Protein AF-A0A8J3A357-F1 (afdb_monomer)

Radius of gyration: 33.67 Å; Cα contacts (8 Å, |Δi|>4): 502; chains: 1; bounding box: 91×110×96 Å

Structure (mmCIF, N/CA/C/O backbone):
data_AF-A0A8J3A357-F1
#
_entry.id   AF-A0A8J3A357-F1
#
loop_
_atom_site.group_PDB
_atom_site.id
_atom_site.type_symbol
_atom_site.label_atom_id
_atom_site.label_alt_id
_atom_site.label_comp_id
_atom_site.label_asym_id
_atom_site.label_entity_id
_atom_site.label_seq_id
_atom_site.pdbx_PDB_ins_code
_atom_site.Cartn_x
_atom_site.Cartn_y
_atom_site.Cartn_z
_atom_site.occupancy
_atom_site.B_iso_or_equiv
_atom_site.auth_seq_id
_atom_site.auth_comp_id
_atom_site.auth_asym_id
_atom_site.auth_atom_id
_atom_site.pdbx_PDB_model_num
ATOM 1 N N . MET A 1 1 ? 9.954 69.901 1.461 1.00 42.69 1 MET A N 1
ATOM 2 C CA . MET A 1 1 ? 8.760 69.287 0.833 1.00 42.69 1 MET A CA 1
ATOM 3 C C . MET A 1 1 ? 8.398 68.081 1.697 1.00 42.69 1 MET A C 1
ATOM 5 O O . MET A 1 1 ? 9.124 67.108 1.654 1.00 42.69 1 MET A O 1
ATOM 9 N N . LYS A 1 2 ? 7.659 68.236 2.803 1.00 36.81 2 LYS A N 1
ATOM 10 C CA . LYS A 1 2 ? 6.192 68.353 2.960 1.00 36.81 2 LYS A CA 1
ATOM 11 C C . LYS A 1 2 ? 5.397 67.153 2.403 1.00 36.81 2 LYS A C 1
ATOM 13 O O . LYS A 1 2 ? 5.270 67.037 1.193 1.00 36.81 2 LYS A O 1
ATOM 18 N N . THR A 1 3 ? 4.774 66.430 3.354 1.00 42.03 3 THR A N 1
ATOM 19 C CA . THR A 1 3 ? 3.494 65.670 3.309 1.00 42.03 3 THR A CA 1
ATOM 20 C C . THR A 1 3 ? 3.417 64.399 2.443 1.00 42.03 3 THR A C 1
ATOM 22 O O . THR A 1 3 ? 3.805 64.428 1.292 1.00 42.03 3 THR A O 1
ATOM 25 N N . GLY A 1 4 ? 2.865 63.267 2.903 1.00 38.69 4 GLY A N 1
ATOM 26 C CA . GLY A 1 4 ? 2.182 62.993 4.169 1.00 38.69 4 GLY A CA 1
ATOM 27 C C . GLY A 1 4 ? 1.692 61.539 4.297 1.00 38.69 4 GLY A C 1
ATOM 28 O O . GLY A 1 4 ? 1.378 60.887 3.307 1.00 38.69 4 GLY A O 1
ATOM 29 N N . LEU A 1 5 ? 1.610 61.082 5.551 1.00 43.31 5 LEU A N 1
ATOM 30 C CA . LEU A 1 5 ? 0.807 59.947 6.013 1.00 43.31 5 LEU A CA 1
ATOM 31 C C . LEU A 1 5 ? -0.693 60.285 5.929 1.00 43.31 5 LEU A C 1
ATOM 33 O O . LEU A 1 5 ? -1.094 61.326 6.450 1.00 43.31 5 LEU A O 1
ATOM 37 N N . LYS A 1 6 ? -1.515 59.372 5.395 1.00 50.22 6 LYS A N 1
ATOM 38 C CA . LYS A 1 6 ? -2.960 59.221 5.683 1.00 50.22 6 LYS A CA 1
ATOM 39 C C . LYS A 1 6 ? -3.322 57.734 5.530 1.00 50.22 6 LYS A C 1
ATOM 41 O O . LYS A 1 6 ? -3.072 57.156 4.485 1.00 50.22 6 LYS A O 1
ATOM 46 N N . ASN A 1 7 ? -3.644 57.060 6.635 1.00 42.56 7 ASN A N 1
ATOM 47 C CA . ASN A 1 7 ? -5.008 56.732 7.083 1.00 42.56 7 ASN A CA 1
ATOM 48 C C . ASN A 1 7 ? -5.736 55.715 6.189 1.00 42.56 7 ASN A C 1
ATOM 50 O O . ASN A 1 7 ? -6.279 56.083 5.155 1.00 42.56 7 ASN A O 1
ATOM 54 N N . LEU A 1 8 ? -5.830 54.474 6.674 1.00 47.88 8 LEU A N 1
ATOM 55 C CA . LEU A 1 8 ? -6.873 53.510 6.318 1.00 47.88 8 LEU A CA 1
ATOM 56 C C . LEU A 1 8 ? -7.185 52.683 7.570 1.00 47.88 8 LEU A C 1
ATOM 58 O O . LEU A 1 8 ? -6.609 51.634 7.835 1.00 47.88 8 LEU A O 1
ATOM 62 N N . ALA A 1 9 ? -8.068 53.252 8.382 1.00 43.88 9 ALA A N 1
ATOM 63 C CA . ALA A 1 9 ? -8.834 52.559 9.399 1.00 43.88 9 ALA A CA 1
ATOM 64 C C . ALA A 1 9 ? -10.301 52.565 8.953 1.00 43.88 9 ALA A C 1
ATOM 66 O O . ALA A 1 9 ? -10.719 53.476 8.242 1.00 43.88 9 ALA A O 1
ATOM 67 N N . GLN A 1 10 ? -11.058 51.607 9.492 1.00 45.38 10 GLN A N 1
ATOM 68 C CA . GLN A 1 10 ? -12.521 51.500 9.476 1.00 45.38 10 GLN A CA 1
ATOM 69 C C . GLN A 1 10 ? -13.109 50.895 8.201 1.00 45.38 10 GLN A C 1
ATOM 71 O O . GLN A 1 10 ? -13.181 51.560 7.180 1.00 45.38 10 GLN A O 1
ATOM 76 N N . HIS A 1 11 ? -13.602 49.657 8.312 1.00 47.59 11 HIS A N 1
ATOM 77 C CA . HIS A 1 11 ? -14.966 49.259 7.933 1.00 47.59 11 HIS A CA 1
ATOM 78 C C . HIS A 1 11 ? -15.268 47.907 8.604 1.00 47.59 11 HIS A C 1
ATOM 80 O O . HIS A 1 11 ? -14.879 46.849 8.120 1.00 47.59 11 HIS A O 1
ATOM 86 N N . ALA A 1 12 ? -15.924 47.963 9.764 1.00 44.88 12 ALA A N 1
ATOM 87 C CA . ALA A 1 12 ? -16.545 46.814 10.415 1.00 44.88 12 ALA A CA 1
ATOM 88 C C . ALA A 1 12 ? -18.052 46.855 10.109 1.00 44.88 12 ALA A C 1
ATOM 90 O O . ALA A 1 12 ? -18.678 47.881 10.392 1.00 44.88 12 ALA A O 1
ATOM 91 N N . PRO A 1 13 ? -18.658 45.799 9.544 1.00 59.78 13 PRO A N 1
ATOM 92 C CA . PRO A 1 13 ? -20.106 45.723 9.432 1.00 59.78 13 PRO A CA 1
ATOM 93 C C . PRO A 1 13 ? -20.726 45.292 10.768 1.00 59.78 13 PRO A C 1
ATOM 95 O O . PRO A 1 13 ? -20.438 44.225 11.309 1.00 59.78 13 PRO A O 1
ATOM 98 N N . ALA A 1 14 ? -21.610 46.143 11.285 1.00 48.16 14 ALA A N 1
ATOM 99 C CA . ALA A 1 14 ? -22.511 45.840 12.384 1.00 48.16 14 ALA A CA 1
ATOM 100 C C . ALA A 1 14 ? -23.589 44.846 11.913 1.00 48.16 14 ALA A C 1
ATOM 102 O O . ALA A 1 14 ? -24.566 45.232 11.275 1.00 48.16 14 ALA A O 1
ATOM 103 N N . GLY A 1 15 ? -23.400 43.564 12.223 1.00 47.72 15 GLY A N 1
ATOM 104 C CA . GLY A 1 15 ? -24.411 42.519 12.078 1.00 47.72 15 GLY A CA 1
ATOM 105 C C . GLY A 1 15 ? -25.049 42.212 13.429 1.00 47.72 15 GLY A C 1
ATOM 106 O O . GLY A 1 15 ? -24.441 41.557 14.271 1.00 47.72 15 GLY A O 1
ATOM 107 N N . GLY A 1 16 ? -26.265 42.710 13.651 1.00 45.50 16 GLY A N 1
ATOM 108 C CA . GLY A 1 16 ? -27.091 42.334 14.794 1.00 45.50 16 GLY A CA 1
ATOM 109 C C . GLY A 1 16 ? -27.609 40.904 14.644 1.00 45.50 16 GLY A C 1
ATOM 110 O O . GLY A 1 16 ? -28.246 40.582 13.644 1.00 45.50 16 GLY A O 1
ATOM 111 N N . ILE A 1 17 ? -27.360 40.065 15.650 1.00 50.88 17 ILE A N 1
ATOM 112 C CA . ILE A 1 17 ? -27.933 38.719 15.766 1.00 50.88 17 ILE A CA 1
ATOM 113 C C . ILE A 1 17 ? -29.001 38.735 16.882 1.00 50.88 17 ILE A C 1
ATOM 115 O O . ILE A 1 17 ? -28.782 39.338 17.938 1.00 50.88 17 ILE A O 1
ATOM 119 N N . PRO A 1 18 ? -30.186 38.144 16.634 1.00 51.16 18 PRO A N 1
ATOM 120 C CA . PRO A 1 18 ? -31.415 38.340 17.405 1.00 51.16 18 PRO A CA 1
ATOM 121 C C . PRO A 1 18 ? -31.404 37.777 18.836 1.00 51.16 18 PRO A C 1
ATOM 123 O O . PRO A 1 18 ? -30.852 36.719 19.130 1.00 51.16 18 PRO A O 1
ATOM 126 N N . ARG A 1 19 ? -32.137 38.471 19.719 1.00 47.66 19 ARG A N 1
ATOM 127 C CA . ARG A 1 19 ? -32.436 38.133 21.127 1.00 47.66 19 ARG A CA 1
ATOM 128 C C . ARG A 1 19 ? -33.379 36.921 21.291 1.00 47.66 19 ARG A C 1
ATOM 130 O O . ARG A 1 19 ? -34.385 37.017 21.985 1.00 47.66 19 ARG A O 1
ATOM 137 N N . ALA A 1 20 ? -33.059 35.782 20.682 1.00 46.47 20 ALA A N 1
ATOM 138 C CA . ALA A 1 20 ? -33.856 34.552 20.799 1.00 46.47 20 ALA A CA 1
ATOM 139 C C . ALA A 1 20 ? -33.062 33.313 21.263 1.00 46.47 20 ALA A C 1
ATOM 141 O O . ALA A 1 20 ? -33.575 32.203 21.195 1.00 46.47 20 ALA A O 1
ATOM 142 N N . ALA A 1 21 ? -31.840 33.480 21.781 1.00 43.41 21 ALA A N 1
ATOM 143 C CA . ALA A 1 21 ? -31.008 32.370 22.269 1.00 43.41 21 ALA A CA 1
ATOM 144 C C . ALA A 1 21 ? -30.466 32.591 23.697 1.00 43.41 21 ALA A C 1
ATOM 146 O O . ALA A 1 21 ? -29.373 32.153 24.038 1.00 43.41 21 ALA A O 1
ATOM 147 N N . ILE A 1 22 ? -31.235 33.274 24.555 1.00 45.91 22 ILE A N 1
ATOM 148 C CA . ILE A 1 22 ? -30.957 33.412 25.997 1.00 45.91 22 ILE A CA 1
ATOM 149 C C . ILE A 1 22 ? -32.129 32.788 26.766 1.00 45.91 22 ILE A C 1
ATOM 151 O O . ILE A 1 22 ? -32.901 33.479 27.420 1.00 45.91 22 ILE A O 1
ATOM 155 N N . ALA A 1 23 ? -32.324 31.475 26.611 1.00 42.41 23 ALA A N 1
ATOM 156 C CA . ALA A 1 23 ? -33.302 30.713 27.401 1.00 42.41 23 ALA A CA 1
ATOM 157 C C . ALA A 1 23 ? -33.029 29.194 27.476 1.00 42.41 23 ALA A C 1
ATOM 159 O O . ALA A 1 23 ? -33.899 28.449 27.913 1.00 42.41 23 ALA A O 1
ATOM 160 N N . CYS A 1 24 ? -31.845 28.706 27.088 1.00 39.22 24 CYS A N 1
ATOM 161 C CA . CYS A 1 24 ? -31.544 27.266 27.118 1.00 39.22 24 CYS A CA 1
ATOM 162 C C . CYS A 1 24 ? -30.138 26.960 27.664 1.00 39.22 24 CYS A C 1
ATOM 164 O O . CYS A 1 24 ? -29.412 26.134 27.132 1.00 39.22 24 CYS A O 1
ATOM 166 N N . LEU A 1 25 ? -29.729 27.665 28.726 1.00 36.59 25 LEU A N 1
ATOM 167 C CA . LEU A 1 25 ? -28.452 27.418 29.415 1.00 36.59 25 LEU A CA 1
ATOM 168 C C . LEU A 1 25 ? -28.595 27.462 30.948 1.00 36.59 25 LEU A C 1
ATOM 170 O O . LEU A 1 25 ? -27.767 28.023 31.661 1.00 36.59 25 LEU A O 1
ATOM 174 N N . ARG A 1 26 ? -29.700 26.905 31.464 1.00 38.62 26 ARG A N 1
ATOM 175 C CA . ARG A 1 26 ? -29.967 26.744 32.910 1.00 38.62 26 ARG A CA 1
ATOM 176 C C . ARG A 1 26 ? -30.607 25.397 33.284 1.00 38.62 26 ARG A C 1
ATOM 178 O O . ARG A 1 26 ? -31.263 25.298 34.313 1.00 38.62 26 ARG A O 1
ATOM 185 N N . ALA A 1 27 ? -30.402 24.352 32.484 1.00 39.22 27 ALA A N 1
ATOM 186 C CA . ALA A 1 27 ? -30.972 23.028 32.749 1.00 39.22 27 ALA A CA 1
ATOM 187 C C . ALA A 1 27 ? -29.979 21.888 32.471 1.00 39.22 27 ALA A C 1
ATOM 189 O O . ALA A 1 27 ? -30.293 20.980 31.719 1.00 39.22 27 ALA A O 1
ATOM 190 N N . LEU A 1 28 ? -28.774 21.947 33.051 1.00 37.28 28 LEU A N 1
ATOM 191 C CA . LEU A 1 28 ? -27.837 20.810 33.115 1.00 37.28 28 LEU A CA 1
ATOM 192 C C . LEU A 1 28 ? -26.838 21.024 34.266 1.00 37.28 28 LEU A C 1
ATOM 194 O O . LEU A 1 28 ? -25.632 21.130 34.089 1.00 37.28 28 LEU A O 1
ATOM 198 N N . ALA A 1 29 ? -27.377 21.163 35.475 1.00 40.97 29 ALA A N 1
ATOM 199 C CA . ALA A 1 29 ? -26.614 21.164 36.720 1.00 40.97 29 ALA A CA 1
ATOM 200 C C . ALA A 1 29 ? -27.477 20.561 37.837 1.00 40.97 29 ALA A C 1
ATOM 202 O O . ALA A 1 29 ? -27.910 21.271 38.735 1.00 40.97 29 ALA A O 1
ATOM 203 N N . ALA A 1 30 ? -27.801 19.271 37.721 1.00 41.00 30 ALA A N 1
ATOM 204 C CA . ALA A 1 30 ? -28.282 18.424 38.817 1.00 41.00 30 ALA A CA 1
ATOM 205 C C . ALA A 1 30 ? -28.508 17.000 38.290 1.00 41.00 30 ALA A C 1
ATOM 207 O O . ALA A 1 30 ? -29.586 16.710 37.785 1.00 41.00 30 ALA A O 1
ATOM 208 N N . SER A 1 31 ? -27.498 16.130 38.372 1.00 39.81 31 SER A N 1
ATOM 209 C CA . SER A 1 31 ? -27.662 14.670 38.526 1.00 39.81 31 SER A CA 1
ATOM 210 C C . SER A 1 31 ? -26.290 14.027 38.726 1.00 39.81 31 SER A C 1
ATOM 212 O O . SER A 1 31 ? -25.767 13.316 37.878 1.00 39.81 31 SER A O 1
ATOM 214 N N . ALA A 1 32 ? -25.696 14.321 39.878 1.00 41.72 32 ALA A N 1
ATOM 215 C CA . ALA A 1 32 ? -24.759 13.427 40.533 1.00 41.72 32 ALA A CA 1
ATOM 216 C C . ALA A 1 32 ? -25.441 13.007 41.836 1.00 41.72 32 ALA A C 1
ATOM 218 O O . ALA A 1 32 ? -25.666 13.865 42.683 1.00 41.72 32 ALA A O 1
ATOM 219 N N . LEU A 1 33 ? -25.853 11.743 41.940 1.00 42.41 33 LEU A N 1
ATOM 220 C CA . LEU A 1 33 ? -25.775 10.884 43.128 1.00 42.41 33 LEU A CA 1
ATOM 221 C C . LEU A 1 33 ? -26.628 9.622 42.916 1.00 42.41 33 LEU A C 1
ATOM 223 O O . LEU A 1 33 ? -27.745 9.694 42.420 1.00 42.41 33 LEU A O 1
ATOM 227 N N . ALA A 1 34 ? -26.096 8.513 43.433 1.00 43.72 34 ALA A N 1
ATOM 228 C CA . ALA A 1 34 ? -26.739 7.222 43.669 1.00 43.72 34 ALA A CA 1
ATOM 229 C C . ALA A 1 34 ? -26.913 6.298 42.451 1.00 43.72 34 ALA A C 1
ATOM 231 O O . ALA A 1 34 ? -27.909 6.356 41.748 1.00 43.72 34 ALA A O 1
ATOM 232 N N . LEU A 1 35 ? -25.982 5.349 42.297 1.00 43.59 35 LEU A N 1
ATOM 233 C CA . LEU A 1 35 ? -26.316 3.923 42.407 1.00 43.59 35 LEU A CA 1
ATOM 234 C C . LEU A 1 35 ? -25.031 3.108 42.650 1.00 43.59 35 LEU A C 1
ATOM 236 O O . LEU A 1 35 ? -24.381 2.603 41.742 1.00 43.59 35 LEU A O 1
ATOM 240 N N . SER A 1 36 ? -24.660 2.994 43.924 1.00 47.97 36 SER A N 1
ATOM 241 C CA . SER A 1 36 ? -23.833 1.902 44.431 1.00 47.97 36 SER A CA 1
ATOM 242 C C . SER A 1 36 ? -24.764 0.737 44.776 1.00 47.97 36 SER A C 1
ATOM 244 O O . SER A 1 36 ? -25.394 0.745 45.834 1.00 47.97 36 SER A O 1
ATOM 246 N N . ALA A 1 37 ? -24.882 -0.244 43.884 1.00 47.72 37 ALA A N 1
ATOM 247 C CA . ALA A 1 37 ? -25.542 -1.516 44.167 1.00 47.72 37 ALA A CA 1
ATOM 248 C C . ALA A 1 37 ? -24.609 -2.655 43.747 1.00 47.72 37 ALA A C 1
ATOM 250 O O . ALA A 1 37 ? -24.118 -2.698 42.621 1.00 47.72 37 ALA A O 1
ATOM 251 N N . GLY A 1 38 ? -24.298 -3.503 44.725 1.00 43.25 38 GLY A N 1
ATOM 252 C CA . GLY A 1 38 ? -23.224 -4.479 44.685 1.00 43.25 38 GLY A CA 1
ATOM 253 C C . GLY A 1 38 ? -23.387 -5.541 43.607 1.00 43.25 38 GLY A C 1
ATOM 254 O O . GLY A 1 38 ? -24.437 -6.164 43.474 1.00 43.25 38 GLY A O 1
ATOM 255 N N . PHE A 1 39 ? -22.289 -5.794 42.904 1.00 42.41 39 PHE A N 1
ATOM 256 C CA . PHE A 1 39 ? -22.103 -7.024 42.155 1.00 42.41 39 PHE A CA 1
ATOM 257 C C . PHE A 1 39 ? -21.575 -8.092 43.117 1.00 42.41 39 PHE A C 1
ATOM 259 O O . PHE A 1 39 ? -20.434 -8.041 43.576 1.00 42.41 39 PHE A O 1
ATOM 266 N N . VAL A 1 40 ? -22.449 -9.036 43.458 1.00 52.84 40 VAL A N 1
ATOM 267 C CA . VAL A 1 40 ? -22.100 -10.286 44.133 1.00 52.84 40 VAL A CA 1
ATOM 268 C C . VAL A 1 40 ? -21.482 -11.208 43.081 1.00 52.84 40 VAL A C 1
ATOM 270 O O . VAL A 1 40 ? -22.149 -11.606 42.130 1.00 52.84 40 VAL A O 1
ATOM 273 N N . LEU A 1 41 ? -20.197 -11.523 43.244 1.00 52.12 41 LEU A N 1
ATOM 274 C CA . LEU A 1 41 ? -19.496 -12.554 42.477 1.00 52.12 41 LEU A CA 1
ATOM 275 C C . LEU A 1 41 ? -20.083 -13.937 42.812 1.00 52.12 41 LEU A C 1
ATOM 277 O O . LEU A 1 41 ? -20.095 -14.301 43.992 1.00 52.12 41 LEU A O 1
ATOM 281 N N . PRO A 1 42 ? -20.514 -14.751 41.832 1.00 57.66 42 PRO A N 1
ATOM 282 C CA . PRO A 1 42 ? -20.721 -16.166 42.080 1.00 57.66 42 PRO A CA 1
ATOM 283 C C . PRO A 1 42 ? -19.358 -16.864 42.156 1.00 57.66 42 PRO A C 1
ATOM 285 O O . PRO A 1 42 ? -18.619 -16.957 41.177 1.00 57.66 42 PRO A O 1
ATOM 288 N N . ALA A 1 43 ? -19.035 -17.364 43.348 1.00 49.56 43 ALA A N 1
ATOM 289 C CA . ALA A 1 43 ? -17.995 -18.358 43.550 1.00 49.56 43 ALA A CA 1
ATOM 290 C C . ALA A 1 43 ? -18.395 -19.645 42.814 1.00 49.56 43 ALA A C 1
ATOM 292 O O . ALA A 1 43 ? -19.367 -20.298 43.194 1.00 49.56 43 ALA A O 1
ATOM 293 N N . ILE A 1 44 ? -17.652 -20.012 41.769 1.00 49.62 44 ILE A N 1
ATOM 294 C CA . ILE A 1 44 ? -17.785 -21.317 41.121 1.00 49.62 44 ILE A CA 1
ATOM 295 C C . ILE A 1 44 ? -16.502 -22.110 41.366 1.00 49.62 44 ILE A C 1
ATOM 297 O O . ILE A 1 44 ? -15.429 -21.795 40.863 1.00 49.62 44 ILE A O 1
ATOM 301 N N . ALA A 1 45 ? -16.695 -23.096 42.242 1.00 48.09 45 ALA A N 1
ATOM 302 C CA . ALA A 1 45 ? -16.000 -24.356 42.453 1.00 48.09 45 ALA A CA 1
ATOM 303 C C . ALA A 1 45 ? -14.675 -24.591 41.708 1.00 48.09 45 ALA A C 1
ATOM 305 O O . ALA A 1 45 ? -14.635 -24.793 40.496 1.00 48.09 45 ALA A O 1
ATOM 306 N N . GLN A 1 46 ? -13.609 -24.738 42.498 1.00 42.34 46 GLN A N 1
ATOM 307 C CA . GLN A 1 46 ? -12.449 -25.527 42.106 1.00 42.34 46 GLN A CA 1
ATOM 308 C C . GLN A 1 46 ? -12.871 -26.993 41.959 1.00 42.34 46 GLN A C 1
ATOM 310 O O . GLN A 1 46 ? -13.264 -27.635 42.932 1.00 42.34 46 GLN A O 1
ATOM 315 N N . VAL A 1 47 ? -12.793 -27.514 40.737 1.00 48.25 47 VAL A N 1
ATOM 316 C CA . VAL A 1 47 ? -12.855 -28.950 40.462 1.00 48.25 47 VAL A CA 1
ATOM 317 C C . VAL A 1 47 ? -11.419 -29.459 40.442 1.00 48.25 47 VAL A C 1
ATOM 319 O O . VAL A 1 47 ? -10.677 -29.244 39.487 1.00 48.25 47 VAL A O 1
ATOM 322 N N . THR A 1 48 ? -11.018 -30.103 41.534 1.00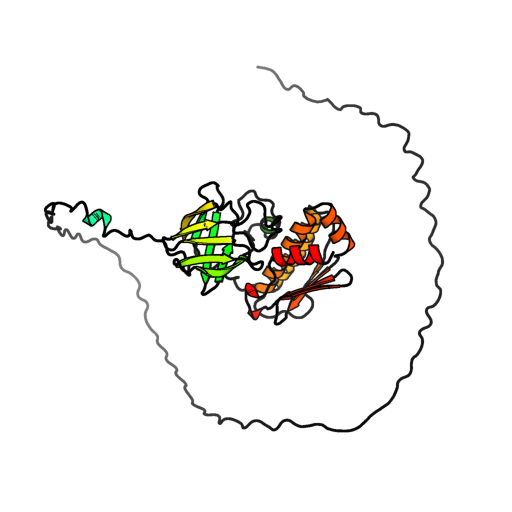 52.66 48 THR A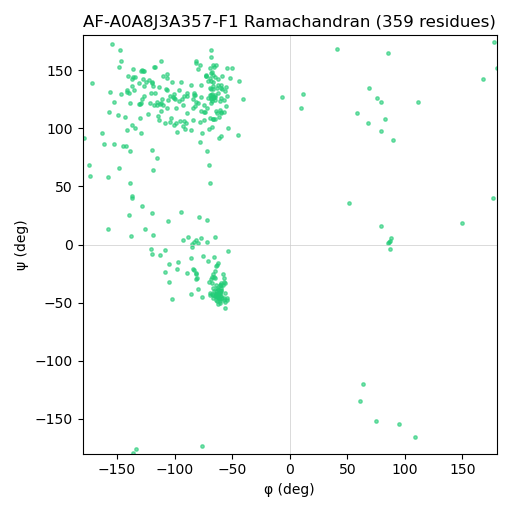 N 1
ATOM 323 C CA . THR A 1 48 ? -9.829 -30.954 41.595 1.00 52.66 48 THR A CA 1
ATOM 324 C C . THR A 1 48 ? -10.124 -32.253 40.856 1.00 52.66 48 THR A C 1
ATOM 326 O O . THR A 1 48 ? -10.968 -33.035 41.293 1.00 52.66 48 THR A O 1
ATOM 329 N N . GLY A 1 49 ? -9.430 -32.473 39.744 1.00 44.25 49 GLY A N 1
ATOM 330 C CA . GLY A 1 49 ? -9.494 -33.704 38.968 1.00 44.25 49 GLY A CA 1
ATOM 331 C C . GLY A 1 49 ? -8.187 -33.932 38.222 1.00 44.25 49 GLY A C 1
ATOM 332 O O . GLY A 1 49 ? -8.058 -33.530 37.072 1.00 44.25 49 GLY A O 1
ATOM 333 N N . GLU A 1 50 ? -7.222 -34.566 38.890 1.00 48.81 50 GLU A N 1
ATOM 334 C CA . GLU A 1 50 ? -6.153 -35.312 38.217 1.00 48.81 50 GLU A CA 1
ATOM 335 C C . GLU A 1 50 ? -6.768 -36.470 37.421 1.00 48.81 50 GLU A C 1
ATOM 337 O O . GLU A 1 50 ? -7.630 -37.194 37.931 1.00 48.81 50 GLU A O 1
ATOM 342 N N . PRO A 1 51 ? -6.285 -36.681 36.191 1.00 60.09 51 PRO A N 1
ATOM 343 C CA . PRO A 1 51 ? -5.740 -38.001 35.903 1.00 60.09 51 PRO A CA 1
ATOM 344 C C . PRO A 1 51 ? -4.347 -37.946 35.251 1.00 60.09 51 PRO A C 1
ATOM 346 O O . PRO A 1 51 ? -4.131 -37.352 34.202 1.00 60.09 51 PRO A O 1
ATOM 349 N N . ALA A 1 52 ? -3.409 -38.582 35.948 1.00 40.97 52 ALA A N 1
ATOM 350 C CA . ALA A 1 52 ? -2.411 -39.543 35.482 1.00 40.97 52 ALA A CA 1
ATOM 351 C C . ALA A 1 52 ? -2.166 -39.742 33.958 1.00 40.97 52 ALA A C 1
ATOM 353 O O . ALA A 1 52 ? -3.073 -40.164 33.249 1.00 40.97 52 ALA A O 1
ATOM 354 N N . ILE A 1 53 ? -0.866 -39.675 33.591 1.00 43.09 53 ILE A N 1
ATOM 355 C CA . ILE A 1 53 ? -0.148 -40.473 32.553 1.00 43.09 53 ILE A CA 1
ATOM 356 C C . ILE A 1 53 ? -0.460 -40.037 31.096 1.00 43.09 53 ILE A C 1
ATOM 358 O O . ILE A 1 53 ? -1.611 -39.895 30.725 1.00 43.09 53 ILE A O 1
ATOM 362 N N . GLU A 1 54 ? 0.478 -39.717 30.196 1.00 42.16 54 GLU A N 1
ATOM 363 C CA . GLU A 1 54 ? 1.755 -40.351 29.846 1.00 42.16 54 GLU A CA 1
ATOM 364 C C . GLU A 1 54 ? 2.695 -39.307 29.204 1.00 42.16 54 GLU A C 1
ATOM 366 O O . GLU A 1 54 ? 2.292 -38.569 28.305 1.00 42.16 54 GLU A O 1
ATOM 371 N N . VAL A 1 55 ? 3.944 -39.221 29.670 1.00 47.41 55 VAL A N 1
ATOM 372 C CA . VAL A 1 55 ? 4.988 -38.382 29.059 1.00 47.41 55 VAL A CA 1
ATOM 373 C C . VAL A 1 55 ? 5.728 -39.242 28.043 1.00 47.41 55 VAL A C 1
ATOM 375 O O . VAL A 1 55 ? 6.599 -40.023 28.422 1.00 47.41 55 VAL A O 1
ATOM 378 N N . ASP A 1 56 ? 5.383 -39.098 26.767 1.00 52.25 56 ASP A N 1
ATOM 379 C CA . ASP A 1 56 ? 6.165 -39.670 25.674 1.00 52.25 56 ASP A CA 1
ATOM 380 C C . ASP A 1 56 ? 7.391 -38.772 25.433 1.00 52.25 56 ASP A C 1
ATOM 382 O O . ASP A 1 56 ? 7.286 -37.629 24.978 1.00 52.25 56 ASP A O 1
ATOM 386 N N . GLN A 1 57 ? 8.558 -39.252 25.864 1.00 64.75 57 GLN A N 1
ATOM 387 C CA . GLN A 1 57 ? 9.848 -38.593 25.670 1.00 64.75 57 GLN A CA 1
ATOM 388 C C . GLN A 1 57 ? 10.286 -38.750 24.206 1.00 64.75 57 GLN A C 1
ATOM 390 O O . GLN A 1 57 ? 10.530 -39.877 23.773 1.00 64.75 57 GLN A O 1
ATOM 395 N N . PRO A 1 58 ? 10.500 -37.664 23.441 1.00 63.09 58 PRO A N 1
ATOM 396 C CA . PRO A 1 58 ? 11.174 -37.783 22.160 1.00 63.09 58 PRO A CA 1
ATOM 397 C C . PRO A 1 58 ? 12.645 -38.164 22.375 1.00 63.09 58 PRO A C 1
ATOM 399 O O . PRO A 1 58 ? 13.374 -37.545 23.154 1.00 63.09 58 PRO A O 1
ATOM 402 N N . ALA A 1 59 ? 13.059 -39.215 21.668 1.00 61.62 59 ALA A N 1
ATOM 403 C CA . ALA A 1 59 ? 14.397 -39.785 21.682 1.00 61.62 59 ALA A CA 1
ATOM 404 C C . ALA A 1 59 ? 15.505 -38.733 21.435 1.00 61.62 59 ALA A C 1
ATOM 406 O O . ALA A 1 59 ? 15.334 -37.836 20.604 1.00 61.62 59 ALA A O 1
ATOM 407 N N . PRO A 1 60 ? 16.670 -38.852 22.099 1.00 61.06 60 PRO A N 1
ATOM 408 C CA . PRO A 1 60 ? 17.801 -37.965 21.863 1.00 61.06 60 PRO A CA 1
ATOM 409 C C . PRO A 1 60 ? 18.372 -38.171 20.453 1.00 61.06 60 PRO A C 1
ATOM 411 O O . PRO A 1 60 ? 18.717 -39.284 20.054 1.00 61.06 60 PRO A O 1
ATOM 414 N N . LEU A 1 61 ? 18.492 -37.070 19.709 1.00 65.88 61 LEU A N 1
ATOM 415 C CA . LEU A 1 61 ? 19.176 -37.025 18.419 1.00 65.88 61 LEU A CA 1
ATOM 416 C C . LEU A 1 61 ? 20.668 -37.388 18.577 1.00 65.88 61 LEU A C 1
ATOM 418 O O . LEU A 1 61 ? 21.299 -36.978 19.557 1.00 65.88 61 LEU A O 1
ATOM 422 N N . PRO A 1 62 ? 21.259 -38.119 17.614 1.00 64.94 62 PRO A N 1
ATOM 423 C CA . PRO A 1 62 ? 22.675 -38.462 17.631 1.00 64.94 62 PRO A CA 1
ATOM 424 C C . PRO A 1 62 ? 23.546 -37.211 17.457 1.00 64.94 62 PRO A C 1
ATOM 426 O O . PRO A 1 62 ? 23.395 -36.444 16.506 1.00 64.94 62 PRO A O 1
ATOM 429 N N . GLN A 1 63 ? 24.476 -37.029 18.394 1.00 55.22 63 GLN A N 1
ATOM 430 C CA . GLN A 1 63 ? 25.498 -35.988 18.363 1.00 55.22 63 GLN A CA 1
ATOM 431 C C . GLN A 1 63 ? 26.450 -36.223 17.183 1.00 55.22 63 GLN A C 1
ATOM 433 O O . GLN A 1 63 ? 27.049 -37.292 17.055 1.00 55.22 63 GLN A O 1
ATOM 438 N N . ALA A 1 64 ? 26.593 -35.213 16.326 1.00 56.16 64 ALA A N 1
ATOM 439 C CA . ALA A 1 64 ? 27.619 -35.179 15.295 1.00 56.16 64 ALA A CA 1
ATOM 440 C C . ALA A 1 64 ? 29.006 -34.925 15.925 1.00 56.16 64 ALA A C 1
ATOM 442 O O . ALA A 1 64 ? 29.105 -34.179 16.904 1.00 56.16 64 ALA A O 1
ATOM 443 N N . PRO A 1 65 ? 30.081 -35.526 15.386 1.00 60.78 65 PRO A N 1
ATOM 444 C CA . PRO A 1 65 ? 31.423 -35.388 15.933 1.00 60.78 65 PRO A CA 1
ATOM 445 C C . PRO A 1 65 ? 31.974 -33.971 15.746 1.00 60.78 65 PRO A C 1
ATOM 447 O O . PRO A 1 65 ? 32.008 -33.427 14.643 1.00 60.78 65 PRO A O 1
ATOM 450 N N . VAL A 1 66 ? 32.454 -33.415 16.856 1.00 47.75 66 VAL A N 1
ATOM 451 C CA . VAL A 1 66 ? 33.273 -32.206 16.928 1.00 47.75 66 VAL A CA 1
ATOM 452 C C . VAL A 1 66 ? 34.619 -32.501 16.267 1.00 47.75 66 VAL A C 1
ATOM 454 O O . VAL A 1 66 ? 35.440 -33.234 16.814 1.00 47.75 66 VAL A O 1
ATOM 457 N N . VAL A 1 67 ? 34.840 -31.933 15.083 1.00 55.88 67 VAL A N 1
ATOM 458 C CA . VAL A 1 67 ? 36.167 -31.828 14.471 1.00 55.88 67 VAL A CA 1
ATOM 459 C C . VAL A 1 67 ? 36.706 -30.453 14.830 1.00 55.88 67 VAL A C 1
ATOM 461 O O . VAL A 1 67 ? 36.226 -29.435 14.338 1.00 55.88 67 VAL A O 1
ATOM 464 N N . GLY A 1 68 ? 37.673 -30.440 15.744 1.00 44.94 68 GLY A N 1
ATOM 465 C CA . GLY A 1 68 ? 38.515 -29.280 15.978 1.00 44.94 68 GLY A CA 1
ATOM 466 C C . GLY A 1 68 ? 39.497 -29.108 14.827 1.00 44.94 68 GLY A C 1
ATOM 467 O O . GLY A 1 68 ? 39.997 -30.094 14.285 1.00 44.94 68 GLY A O 1
ATOM 468 N N . GLN A 1 69 ? 39.807 -27.861 14.492 1.00 42.12 69 GLN A N 1
ATOM 469 C CA . GLN A 1 69 ? 41.128 -27.561 13.975 1.00 42.12 69 GLN A CA 1
ATOM 470 C C . GLN A 1 69 ? 41.516 -26.119 14.278 1.00 42.12 69 GLN A C 1
ATOM 472 O O . GLN A 1 69 ? 40.819 -25.167 13.929 1.00 42.12 69 GLN A O 1
ATOM 477 N N . ASP A 1 70 ? 42.640 -26.041 14.977 1.00 42.94 70 ASP A N 1
ATOM 478 C CA . ASP A 1 70 ? 43.437 -24.872 15.284 1.00 42.94 70 ASP A CA 1
ATOM 479 C C . ASP A 1 70 ? 43.836 -24.097 14.024 1.00 42.94 70 ASP A C 1
ATOM 481 O O . ASP A 1 70 ? 44.025 -24.668 12.948 1.00 42.94 70 ASP A O 1
ATOM 485 N N . GLY A 1 71 ? 44.028 -22.790 14.180 1.00 44.25 71 GLY A N 1
ATOM 486 C CA . GLY A 1 71 ? 44.492 -21.925 13.102 1.00 44.25 71 GLY A CA 1
ATOM 487 C C . GLY A 1 71 ? 44.791 -20.510 13.571 1.00 44.25 71 GLY A C 1
ATOM 488 O O . GLY A 1 71 ? 44.181 -19.557 13.102 1.00 44.25 71 GLY A O 1
ATOM 489 N N . THR A 1 72 ? 45.717 -20.385 14.519 1.00 43.06 72 THR A N 1
ATOM 490 C CA . THR A 1 72 ? 46.472 -19.156 14.786 1.00 43.06 72 THR A CA 1
ATOM 491 C C . THR A 1 72 ? 47.212 -18.720 13.522 1.00 43.06 72 THR A C 1
ATOM 493 O O . THR A 1 72 ? 48.000 -19.491 12.975 1.00 43.06 72 THR A O 1
ATOM 496 N N . GLY A 1 73 ? 46.979 -17.486 13.086 1.00 40.84 73 GLY A N 1
ATOM 497 C CA . GLY A 1 73 ? 47.727 -16.823 12.025 1.00 40.84 73 GLY A CA 1
ATOM 498 C C . GLY A 1 73 ? 47.900 -15.358 12.389 1.00 40.84 73 GLY A C 1
ATOM 499 O O . GLY A 1 73 ? 47.081 -14.521 12.022 1.00 40.84 73 GLY A O 1
ATOM 500 N N . GLU A 1 74 ? 48.931 -15.089 13.183 1.00 44.59 74 GLU A N 1
ATOM 501 C CA . GLU A 1 74 ? 49.570 -13.783 13.276 1.00 44.59 74 GLU A CA 1
ATOM 502 C C . GLU A 1 74 ? 50.219 -13.490 11.918 1.00 44.59 74 GLU A C 1
ATOM 504 O O . GLU A 1 74 ? 50.980 -14.314 11.414 1.00 44.59 74 GLU A O 1
ATOM 509 N N . GLU A 1 75 ? 49.954 -12.326 11.332 1.00 47.81 75 GLU A N 1
ATOM 510 C CA . GLU A 1 75 ? 50.891 -11.740 10.378 1.00 47.81 75 GLU A CA 1
ATOM 511 C C . GLU A 1 75 ? 50.921 -10.224 10.585 1.00 47.81 75 GLU A C 1
ATOM 513 O O . GLU A 1 75 ? 50.034 -9.470 10.182 1.00 47.81 75 GLU A O 1
ATOM 518 N N . GLU A 1 76 ? 51.951 -9.809 11.319 1.00 44.56 76 GLU A N 1
ATOM 519 C CA . GLU A 1 76 ? 52.448 -8.446 11.378 1.00 44.56 76 GLU A CA 1
ATOM 520 C C . GLU A 1 76 ? 53.006 -8.064 10.000 1.00 44.56 76 GLU A C 1
ATOM 522 O O . GLU A 1 76 ? 53.872 -8.743 9.451 1.00 44.56 76 GLU A O 1
ATOM 527 N N . GLY A 1 77 ? 52.532 -6.948 9.451 1.00 38.12 77 GLY A N 1
ATOM 528 C CA . GLY A 1 77 ? 52.997 -6.388 8.186 1.00 38.12 77 GLY A CA 1
ATOM 529 C C . GLY A 1 77 ? 53.109 -4.878 8.301 1.00 38.12 77 GLY A C 1
ATOM 530 O O . GLY A 1 77 ? 52.199 -4.139 7.944 1.00 38.12 77 GLY A O 1
ATOM 531 N N . ASN A 1 78 ? 54.220 -4.460 8.891 1.00 38.75 78 ASN A N 1
ATOM 532 C CA . ASN A 1 78 ? 54.688 -3.093 9.055 1.00 38.75 78 ASN A CA 1
ATOM 533 C C . ASN A 1 78 ? 55.085 -2.465 7.692 1.00 38.75 78 ASN A C 1
ATOM 535 O O . ASN A 1 78 ? 55.341 -3.189 6.731 1.00 38.75 78 ASN A O 1
ATOM 539 N N . VAL A 1 79 ? 55.281 -1.140 7.705 1.00 40.50 79 VAL A N 1
ATOM 540 C CA . VAL A 1 79 ? 56.245 -0.360 6.895 1.00 40.50 79 VAL A CA 1
ATOM 541 C C . VAL A 1 79 ? 55.710 0.594 5.788 1.00 40.50 79 VAL A C 1
ATOM 543 O O . VAL A 1 79 ? 55.067 0.203 4.821 1.00 40.50 79 VAL A O 1
ATOM 546 N N . GLU A 1 80 ? 56.133 1.857 5.978 1.00 39.50 80 GLU A N 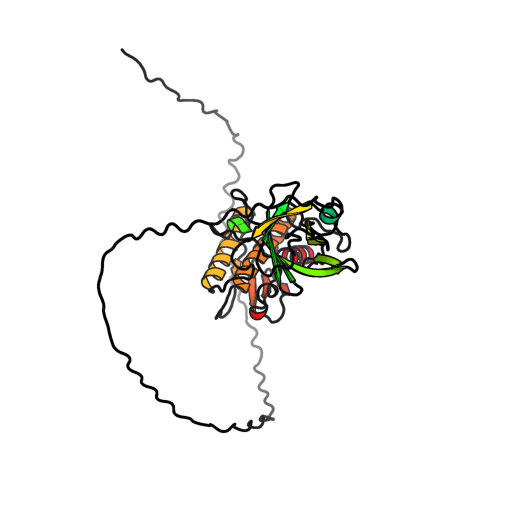1
ATOM 547 C CA . GLU A 1 80 ? 56.484 2.945 5.035 1.00 39.50 80 GLU A CA 1
ATOM 548 C C . GLU A 1 80 ? 55.441 3.953 4.519 1.00 39.50 80 GLU A C 1
ATOM 550 O O . GLU A 1 80 ? 54.862 3.853 3.441 1.00 39.50 80 GLU A O 1
ATOM 555 N N . ASP A 1 81 ? 55.340 5.040 5.296 1.00 45.00 81 ASP A N 1
ATOM 556 C CA . ASP A 1 81 ? 55.712 6.407 4.891 1.00 45.00 81 ASP A CA 1
ATOM 557 C C . ASP A 1 81 ? 56.410 6.531 3.519 1.00 45.00 81 ASP A C 1
ATOM 559 O O . ASP A 1 81 ? 57.480 5.971 3.298 1.00 45.00 81 ASP A O 1
ATOM 563 N N . THR A 1 82 ? 55.890 7.391 2.643 1.00 40.84 82 THR A N 1
ATOM 564 C CA . THR A 1 82 ? 56.737 8.257 1.805 1.00 40.84 82 THR A CA 1
ATOM 565 C C . THR A 1 82 ? 55.959 9.485 1.346 1.00 40.84 82 THR A C 1
ATOM 567 O O . THR A 1 82 ? 54.998 9.440 0.580 1.00 40.84 82 THR A O 1
ATOM 570 N N . SER A 1 83 ? 56.427 10.618 1.846 1.00 41.97 83 SER A N 1
ATOM 571 C CA . SER A 1 83 ? 56.136 11.968 1.398 1.00 41.97 83 SER A CA 1
ATOM 572 C C . SER A 1 83 ? 56.724 12.270 0.015 1.00 41.97 83 SER A C 1
ATOM 574 O O . SER A 1 83 ? 57.896 11.993 -0.214 1.00 41.97 83 SER A O 1
ATOM 576 N N . GLY A 1 84 ? 55.951 12.997 -0.799 1.00 37.94 84 GLY A N 1
ATOM 577 C CA . GLY A 1 84 ? 56.419 14.105 -1.642 1.00 37.94 84 GLY A CA 1
ATOM 578 C C . GLY A 1 84 ? 57.120 13.777 -2.964 1.00 37.94 84 GLY A C 1
ATOM 579 O O . GLY A 1 84 ? 58.203 13.214 -2.960 1.00 37.94 84 GLY A O 1
ATOM 580 N N . GLN A 1 85 ? 56.581 14.293 -4.077 1.00 41.28 85 GLN A N 1
ATOM 581 C CA . GLN A 1 85 ? 57.354 15.157 -4.983 1.00 41.28 85 GLN A CA 1
ATOM 582 C C . GLN A 1 85 ? 56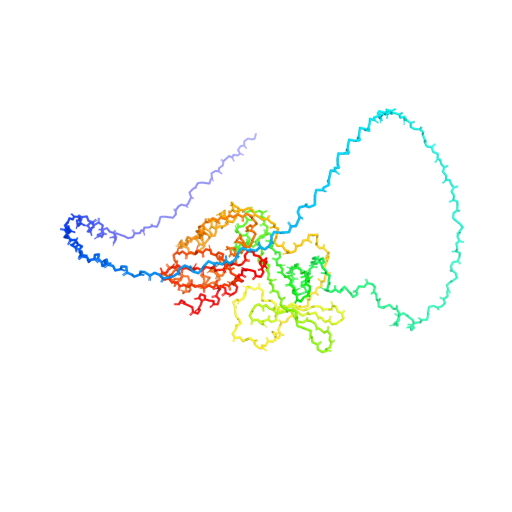.509 15.805 -6.088 1.00 41.28 85 GLN A C 1
ATOM 584 O O . GLN A 1 85 ? 55.629 15.198 -6.694 1.00 41.28 85 GLN A O 1
ATOM 589 N N . ASP A 1 86 ? 56.835 17.075 -6.303 1.00 36.47 86 ASP A N 1
ATOM 590 C CA . ASP A 1 86 ? 56.412 17.989 -7.356 1.00 36.47 86 ASP A CA 1
ATOM 591 C C . ASP A 1 86 ? 56.750 17.512 -8.786 1.00 36.47 86 ASP A C 1
ATOM 593 O O . ASP A 1 86 ? 57.828 16.964 -8.975 1.00 36.47 86 ASP A O 1
ATOM 597 N N . ALA A 1 87 ? 55.853 17.832 -9.746 1.00 40.88 87 ALA A N 1
ATOM 598 C CA . ALA A 1 87 ? 56.022 18.290 -11.158 1.00 40.88 87 ALA A CA 1
ATOM 599 C C . ALA A 1 87 ? 57.116 17.656 -12.089 1.00 40.88 87 ALA A C 1
ATOM 601 O O . ALA A 1 87 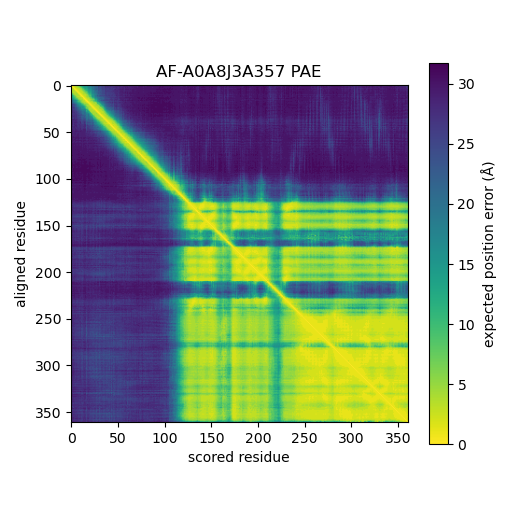? 58.016 16.987 -11.608 1.00 40.88 87 ALA A O 1
ATOM 602 N N . PRO A 1 88 ? 57.155 17.875 -13.436 1.00 53.59 88 PRO A N 1
ATOM 603 C CA . PRO A 1 88 ? 56.348 18.736 -14.307 1.00 53.59 88 PRO A CA 1
ATOM 604 C C . PRO A 1 88 ? 55.832 18.064 -15.612 1.00 53.59 88 PRO A C 1
ATOM 606 O O . PRO A 1 88 ? 56.023 16.884 -15.891 1.00 53.59 88 PRO A O 1
ATOM 609 N N . ALA A 1 89 ? 55.171 18.892 -16.426 1.00 48.62 89 ALA A N 1
ATOM 610 C CA . ALA A 1 89 ? 54.668 18.646 -17.773 1.00 48.62 89 ALA A CA 1
ATOM 611 C C . ALA A 1 89 ? 55.633 17.916 -18.729 1.00 48.62 89 ALA A C 1
ATOM 613 O O . ALA A 1 89 ? 56.803 18.275 -18.843 1.00 48.62 89 ALA A O 1
ATOM 614 N N . THR A 1 90 ? 55.086 17.002 -19.535 1.00 42.81 90 THR A N 1
ATOM 615 C CA . THR A 1 90 ? 55.660 16.611 -20.829 1.00 42.81 90 THR A CA 1
ATOM 616 C C . THR A 1 90 ? 54.571 16.440 -21.883 1.00 42.81 90 THR A C 1
ATOM 618 O O . THR A 1 90 ? 53.620 15.672 -21.762 1.00 42.81 90 THR A O 1
ATOM 621 N N . SER A 1 91 ? 54.742 17.231 -22.930 1.00 48.41 91 SER A N 1
ATOM 622 C CA . SER A 1 91 ? 54.045 17.231 -24.202 1.00 48.41 91 SER A CA 1
ATOM 623 C C . SER A 1 91 ? 54.197 15.882 -24.908 1.00 48.41 91 SER A C 1
ATOM 625 O O . SER A 1 91 ? 55.314 15.394 -25.066 1.00 48.41 91 SER A O 1
ATOM 627 N N . SER A 1 92 ? 53.108 15.324 -25.434 1.00 47.00 92 SER A N 1
ATOM 628 C CA . SER A 1 92 ? 53.184 14.330 -26.508 1.00 47.00 92 SER A CA 1
ATOM 629 C C . SER A 1 92 ? 52.158 14.653 -27.594 1.00 47.00 92 SER A C 1
ATOM 631 O O . SER A 1 92 ? 50.960 14.413 -27.488 1.00 47.00 92 SER A O 1
ATOM 633 N N . LEU A 1 93 ? 52.685 15.271 -28.651 1.00 48.34 93 LEU A N 1
ATOM 634 C CA . LEU A 1 93 ? 52.112 15.317 -29.987 1.00 48.34 93 LEU A CA 1
ATOM 635 C C . LEU A 1 93 ? 52.203 13.905 -30.579 1.00 48.34 93 LEU A C 1
ATOM 637 O O . LEU A 1 93 ? 53.294 13.467 -30.932 1.00 48.34 93 LEU A O 1
ATOM 641 N N . PHE A 1 94 ? 51.075 13.213 -30.725 1.00 43.81 94 PHE A N 1
ATOM 642 C CA . PHE A 1 94 ? 50.965 12.072 -31.634 1.00 43.81 94 PHE A CA 1
ATOM 643 C C . PHE A 1 94 ? 49.831 12.331 -32.620 1.00 43.81 94 PHE A C 1
ATOM 645 O O . PHE A 1 94 ? 48.661 12.426 -32.256 1.00 43.81 94 PHE A O 1
ATOM 652 N N . GLY A 1 95 ? 50.228 12.512 -33.880 1.00 41.06 95 GLY A N 1
ATOM 653 C CA . GLY A 1 95 ? 49.337 12.698 -35.013 1.00 41.06 95 GLY A CA 1
ATOM 654 C C . GLY A 1 95 ? 48.561 11.422 -35.315 1.00 41.06 95 GLY A C 1
ATOM 655 O O . GLY A 1 95 ? 49.143 10.359 -35.524 1.00 41.06 95 GLY A O 1
ATOM 656 N N . VAL A 1 96 ? 47.239 11.556 -35.361 1.00 51.03 96 VAL A N 1
ATOM 657 C CA . VAL A 1 96 ? 46.327 10.549 -35.904 1.00 51.03 96 VAL A CA 1
ATOM 658 C C . VAL A 1 96 ? 46.311 10.717 -37.429 1.00 51.03 96 VAL A C 1
ATOM 660 O O . VAL A 1 96 ? 46.014 11.818 -37.902 1.00 51.03 96 VAL A O 1
ATOM 663 N N . PRO A 1 97 ? 46.632 9.682 -38.225 1.00 51.78 97 PRO A N 1
ATOM 664 C CA . PRO A 1 97 ? 46.426 9.740 -39.663 1.00 51.78 97 PRO A CA 1
ATOM 665 C C . PRO A 1 97 ? 44.923 9.777 -39.963 1.00 51.78 97 PRO A C 1
ATOM 667 O O . PRO A 1 97 ? 44.149 8.962 -39.461 1.00 51.78 97 PRO A O 1
ATOM 670 N N . ALA A 1 98 ? 44.519 10.742 -40.788 1.00 45.97 98 ALA A N 1
ATOM 671 C CA . ALA A 1 98 ? 43.171 10.848 -41.320 1.00 45.97 98 ALA A CA 1
ATOM 672 C C . ALA A 1 98 ? 42.854 9.607 -42.168 1.00 45.97 98 ALA A C 1
ATOM 674 O O . ALA A 1 98 ? 43.403 9.425 -43.254 1.00 45.97 98 ALA A O 1
ATOM 675 N N . ILE A 1 99 ? 41.964 8.755 -41.663 1.00 50.25 99 ILE A N 1
ATOM 676 C CA . ILE A 1 99 ? 41.320 7.717 -42.461 1.00 50.25 99 ILE A CA 1
ATOM 677 C C . ILE A 1 99 ? 40.296 8.441 -43.339 1.00 50.25 99 ILE A C 1
ATOM 679 O O . ILE A 1 99 ? 39.295 8.958 -42.846 1.00 50.25 99 ILE A O 1
ATOM 683 N N . GLN A 1 100 ? 40.588 8.542 -44.636 1.00 50.50 100 GLN A N 1
ATOM 684 C CA . GLN A 1 100 ? 39.604 8.923 -45.645 1.00 50.50 100 GLN A CA 1
ATOM 685 C C . GLN A 1 100 ? 38.573 7.799 -45.740 1.00 50.50 100 GLN A C 1
ATOM 687 O O . GLN A 1 100 ? 38.824 6.742 -46.315 1.00 50.50 100 GLN A O 1
ATOM 692 N N . GLU A 1 101 ? 37.427 8.025 -45.112 1.00 51.06 101 GLU A N 1
ATOM 693 C CA . GLU A 1 101 ? 36.268 7.150 -45.166 1.00 51.06 101 GLU A CA 1
ATOM 694 C C . GLU A 1 101 ? 35.584 7.343 -46.528 1.00 51.06 101 GLU A C 1
ATOM 696 O O . GLU A 1 101 ? 34.843 8.299 -46.757 1.00 51.06 101 GLU A O 1
ATOM 701 N N . GLU A 1 102 ? 35.915 6.467 -47.481 1.00 53.44 102 GLU A N 1
ATOM 702 C CA . GLU A 1 102 ? 35.201 6.350 -48.751 1.00 53.44 102 GLU A CA 1
ATOM 703 C C . GLU A 1 102 ? 33.719 6.073 -48.470 1.00 53.44 102 GLU A C 1
ATOM 705 O O . GLU A 1 102 ? 33.347 5.020 -47.945 1.00 53.44 102 GLU A O 1
ATOM 710 N N . ALA A 1 103 ? 32.872 7.034 -48.841 1.00 55.78 103 ALA A N 1
ATOM 711 C CA . ALA A 1 103 ? 31.423 6.948 -48.766 1.00 55.78 103 ALA A CA 1
ATOM 712 C C . ALA A 1 103 ? 30.914 5.801 -49.653 1.00 55.78 103 ALA A C 1
ATOM 714 O O . ALA A 1 103 ? 30.647 5.971 -50.844 1.00 55.78 103 ALA A O 1
ATOM 715 N N . ARG A 1 104 ? 30.781 4.608 -49.069 1.00 62.47 104 ARG A N 1
ATOM 716 C CA . ARG A 1 104 ? 30.074 3.502 -49.712 1.00 62.47 104 ARG A CA 1
ATOM 717 C C . ARG A 1 104 ? 28.590 3.866 -49.823 1.00 62.47 104 ARG A C 1
ATOM 719 O O . ARG A 1 104 ? 28.028 4.384 -48.856 1.00 62.47 104 ARG A O 1
ATOM 726 N N . PRO A 1 105 ? 27.941 3.599 -50.969 1.00 64.12 105 PRO A N 1
ATOM 727 C CA . PRO A 1 105 ? 26.517 3.848 -51.139 1.00 64.12 105 PRO A CA 1
ATOM 728 C C . PRO A 1 105 ? 25.736 3.027 -50.108 1.00 64.12 105 PRO A C 1
ATOM 730 O O . PRO A 1 105 ? 25.752 1.797 -50.133 1.00 64.12 105 PRO A O 1
ATOM 733 N N . LEU A 1 106 ? 25.099 3.729 -49.170 1.00 56.72 106 LEU A N 1
ATOM 734 C CA . LEU A 1 106 ? 24.181 3.163 -48.188 1.00 56.72 106 LEU A CA 1
ATOM 735 C C . LEU A 1 106 ? 23.022 2.504 -48.937 1.00 56.72 106 LEU A C 1
ATOM 737 O O . LEU A 1 106 ? 22.246 3.183 -49.607 1.00 56.72 106 LEU A O 1
ATOM 741 N N . ASP A 1 107 ? 22.923 1.181 -48.828 1.00 69.75 107 ASP A N 1
ATOM 742 C CA . ASP A 1 107 ? 21.767 0.429 -49.301 1.00 69.75 107 ASP A CA 1
ATOM 743 C C . ASP A 1 107 ? 20.516 0.923 -48.540 1.00 69.75 107 ASP A C 1
ATOM 745 O O . ASP A 1 107 ? 20.448 0.769 -47.312 1.00 69.75 107 ASP A O 1
ATOM 749 N N . PRO A 1 108 ? 19.528 1.534 -49.223 1.00 65.88 108 PRO A N 1
ATOM 750 C CA . PRO A 1 108 ? 18.345 2.097 -48.577 1.00 65.88 108 PRO A CA 1
ATOM 751 C C . PRO A 1 108 ? 17.489 1.033 -47.874 1.00 65.88 108 PRO A C 1
ATOM 753 O O . PRO A 1 108 ? 16.700 1.376 -46.994 1.00 65.88 108 PRO A O 1
ATOM 756 N N . PHE A 1 109 ? 17.666 -0.254 -48.199 1.00 57.97 109 PHE A N 1
ATOM 757 C CA . PHE A 1 109 ? 16.974 -1.351 -47.523 1.00 57.97 109 PHE A CA 1
ATOM 758 C C . PHE A 1 109 ? 17.725 -1.882 -46.297 1.00 57.97 109 PHE A C 1
ATOM 760 O O . PHE A 1 109 ? 17.085 -2.363 -45.359 1.00 57.97 109 PHE A O 1
ATOM 767 N N . ALA A 1 110 ? 19.050 -1.723 -46.226 1.00 56.53 110 ALA A N 1
ATOM 768 C CA . ALA A 1 110 ? 19.819 -2.092 -45.036 1.00 56.53 110 ALA A CA 1
ATOM 769 C C . ALA A 1 110 ? 19.426 -1.230 -43.819 1.00 56.53 110 ALA A C 1
ATOM 771 O O . ALA A 1 110 ? 19.313 -1.738 -42.703 1.00 56.53 110 ALA A O 1
ATOM 772 N N . ALA A 1 111 ? 19.089 0.046 -44.033 1.00 55.25 111 ALA A N 1
ATOM 773 C CA . ALA A 1 111 ? 18.579 0.928 -42.979 1.00 55.25 111 ALA A CA 1
ATOM 774 C C . ALA A 1 111 ? 17.206 0.493 -42.420 1.00 55.25 111 ALA A C 1
ATOM 776 O O . ALA A 1 111 ? 16.928 0.722 -41.245 1.00 55.25 111 ALA A O 1
ATOM 777 N N . MET A 1 112 ? 16.367 -0.178 -43.220 1.00 55.56 112 MET A N 1
ATOM 778 C CA . MET A 1 112 ? 15.063 -0.688 -42.768 1.00 55.56 112 MET A CA 1
ATOM 779 C C . MET A 1 112 ? 15.139 -2.056 -42.074 1.00 55.56 112 MET A C 1
ATOM 781 O O . MET A 1 112 ? 14.229 -2.404 -41.325 1.00 55.56 112 MET A O 1
ATOM 785 N N . LEU A 1 113 ? 16.203 -2.835 -42.300 1.00 57.91 113 LEU A N 1
ATOM 786 C CA . LEU A 1 113 ? 16.297 -4.222 -41.827 1.00 57.91 113 LEU A CA 1
ATOM 787 C C . LEU A 1 113 ? 17.287 -4.439 -40.674 1.00 57.91 113 LEU A C 1
ATOM 789 O O . LEU A 1 113 ? 17.102 -5.389 -39.914 1.00 57.91 113 LEU A O 1
ATOM 793 N N . THR A 1 114 ? 18.303 -3.586 -40.488 1.00 48.28 114 THR A N 1
ATOM 794 C CA . THR A 1 114 ? 19.379 -3.867 -39.509 1.00 48.28 114 THR A CA 1
ATOM 795 C C . THR A 1 114 ? 19.536 -2.869 -38.368 1.00 48.28 114 THR A C 1
ATOM 797 O O . THR A 1 114 ? 20.448 -3.022 -37.560 1.00 48.28 114 THR A O 1
ATOM 800 N N . GLN A 1 115 ? 18.627 -1.910 -38.198 1.00 48.22 115 GLN A N 1
ATOM 801 C CA . GLN A 1 115 ? 18.561 -1.129 -36.961 1.00 48.22 115 GLN A CA 1
ATOM 802 C C . GLN A 1 115 ? 17.247 -1.391 -36.227 1.00 48.22 115 GLN A C 1
ATOM 804 O O . GLN A 1 115 ? 16.381 -0.530 -36.105 1.00 48.22 115 GLN A O 1
ATOM 809 N N . ARG A 1 116 ? 17.150 -2.573 -35.598 1.00 46.66 116 ARG A N 1
ATOM 810 C CA . ARG A 1 116 ? 16.572 -2.585 -34.247 1.00 46.66 116 ARG A CA 1
ATOM 811 C C . ARG A 1 116 ? 17.476 -1.675 -33.424 1.00 46.66 116 ARG A C 1
ATOM 813 O O . ARG A 1 116 ? 18.538 -2.108 -32.983 1.00 46.66 116 ARG A O 1
ATOM 820 N N . GLY A 1 117 ? 17.104 -0.399 -33.332 1.00 42.38 117 GLY A N 1
ATOM 821 C CA . GLY A 1 117 ? 17.853 0.587 -32.572 1.00 42.38 117 GLY A CA 1
ATOM 822 C C . GLY A 1 117 ? 18.147 0.062 -31.160 1.00 42.38 117 GLY A C 1
ATOM 823 O O . GLY A 1 117 ? 17.392 -0.769 -30.637 1.00 42.38 117 GLY A O 1
ATOM 824 N N . PRO A 1 118 ? 19.241 0.506 -30.528 1.00 45.50 118 PRO A N 1
ATOM 825 C CA . PRO A 1 118 ? 19.588 0.128 -29.164 1.00 45.50 118 PRO A CA 1
ATOM 826 C C . PRO A 1 118 ? 18.606 0.770 -28.171 1.00 45.50 118 PRO A C 1
ATOM 828 O O . PRO A 1 118 ? 18.970 1.707 -27.477 1.00 45.50 118 PRO A O 1
ATOM 831 N N . SER A 1 119 ? 17.333 0.362 -28.157 1.00 47.03 119 SER A N 1
ATOM 832 C CA . SER A 1 119 ? 16.305 0.877 -27.230 1.00 47.03 119 SER A CA 1
ATOM 833 C C . SER A 1 119 ? 14.903 0.305 -27.484 1.00 47.03 119 SER A C 1
ATOM 835 O O . SER A 1 119 ? 13.905 0.982 -27.272 1.00 47.03 119 SER A O 1
ATOM 837 N N . ALA A 1 120 ? 14.766 -0.988 -27.790 1.00 44.75 120 ALA A N 1
ATOM 838 C CA . ALA A 1 120 ? 13.638 -1.686 -27.168 1.00 44.75 120 ALA A CA 1
ATOM 839 C C . ALA A 1 120 ? 14.024 -1.835 -25.692 1.00 44.75 120 ALA A C 1
ATOM 841 O O . ALA A 1 120 ? 14.625 -2.840 -25.301 1.00 44.75 120 ALA A O 1
ATOM 842 N N . ILE A 1 121 ? 13.826 -0.760 -24.919 1.00 49.31 121 ILE A N 1
ATOM 843 C CA . ILE A 1 121 ? 14.003 -0.731 -23.470 1.00 49.31 121 ILE A CA 1
ATOM 844 C C . ILE A 1 121 ? 13.151 -1.880 -22.953 1.00 49.31 121 ILE A C 1
ATOM 846 O O . ILE A 1 121 ? 11.925 -1.819 -22.930 1.00 49.31 121 ILE A O 1
ATOM 850 N N . ARG A 1 122 ? 13.808 -3.000 -22.649 1.00 56.25 122 ARG A N 1
ATOM 851 C CA . ARG A 1 122 ? 13.125 -4.148 -22.084 1.00 56.25 122 ARG A CA 1
ATOM 852 C C . ARG A 1 122 ? 12.666 -3.685 -20.710 1.00 56.25 122 ARG A C 1
ATOM 854 O O . ARG A 1 122 ? 13.490 -3.546 -19.809 1.00 56.25 122 ARG A O 1
ATOM 861 N N . LEU A 1 123 ? 11.361 -3.469 -20.563 1.00 60.12 123 LEU A N 1
ATOM 862 C CA . LEU A 1 123 ? 10.682 -3.216 -19.286 1.00 60.12 123 LEU A CA 1
ATOM 863 C C . LEU A 1 123 ? 10.963 -4.309 -18.233 1.00 60.12 123 LEU A C 1
ATOM 865 O O . LEU A 1 123 ? 10.597 -4.153 -17.080 1.00 60.12 123 LEU A O 1
ATOM 869 N N . SER A 1 124 ? 11.666 -5.385 -18.598 1.00 59.03 124 SER A N 1
ATOM 870 C CA . SER A 1 124 ? 12.209 -6.409 -17.705 1.00 59.03 124 SER A CA 1
ATOM 871 C C . SER A 1 124 ? 13.509 -6.002 -16.988 1.00 59.03 124 SER A C 1
ATOM 873 O O . SER A 1 124 ? 14.328 -6.875 -16.677 1.00 59.03 124 SER A O 1
ATOM 875 N N . SER A 1 125 ? 13.809 -4.710 -16.814 1.00 65.19 125 SER A N 1
ATOM 876 C CA . SER A 1 125 ? 15.026 -4.343 -16.090 1.00 65.19 125 SER A CA 1
ATOM 877 C C . SER A 1 125 ? 14.816 -4.527 -14.594 1.00 65.19 125 SER A C 1
ATOM 879 O O . SER A 1 125 ? 13.923 -3.929 -14.001 1.00 65.19 125 SER A O 1
ATOM 881 N N . ARG A 1 126 ? 15.716 -5.284 -13.962 1.00 79.44 126 ARG A N 1
ATOM 882 C CA . ARG A 1 126 ? 15.770 -5.424 -12.498 1.00 79.44 126 ARG A CA 1
ATOM 883 C C . ARG A 1 126 ? 16.046 -4.103 -11.774 1.00 79.44 126 ARG A C 1
ATOM 885 O O . ARG A 1 126 ? 15.857 -4.021 -10.567 1.00 79.44 126 ARG A O 1
ATOM 892 N N . THR A 1 127 ? 16.517 -3.089 -12.497 1.00 87.00 127 THR A N 1
ATOM 893 C CA . THR A 1 127 ? 16.712 -1.726 -12.000 1.00 87.00 127 THR A CA 1
ATOM 894 C C . THR A 1 127 ? 15.422 -0.917 -12.128 1.00 87.00 127 THR A C 1
ATOM 896 O O . THR A 1 127 ? 14.809 -0.981 -13.195 1.00 87.00 127 THR A O 1
ATOM 899 N N . PRO A 1 128 ? 15.041 -0.117 -11.123 1.00 90.44 128 PRO A N 1
ATOM 900 C CA . PRO A 1 128 ? 13.913 0.799 -11.242 1.00 90.44 128 PRO A CA 1
ATOM 901 C C . PRO A 1 128 ? 14.058 1.759 -12.433 1.00 90.44 128 PRO A C 1
ATOM 903 O O . PRO A 1 128 ? 15.125 2.336 -12.673 1.00 90.44 128 PRO A O 1
ATOM 906 N N . GLN A 1 129 ? 12.975 1.946 -13.180 1.00 90.56 129 GLN A N 1
ATOM 907 C CA . GLN A 1 129 ? 12.887 2.905 -14.281 1.00 90.56 129 GLN A CA 1
ATOM 908 C C . GLN A 1 129 ? 11.752 3.892 -14.029 1.00 90.56 129 GLN A C 1
ATOM 910 O O . GLN A 1 129 ? 10.705 3.503 -13.522 1.00 90.56 129 GLN A O 1
ATOM 915 N N . LEU A 1 130 ? 11.973 5.156 -14.386 1.00 90.06 130 LEU A N 1
ATOM 916 C CA . LEU A 1 130 ? 10.967 6.210 -14.351 1.00 90.06 130 LEU A CA 1
ATOM 917 C C . LEU A 1 130 ? 10.234 6.239 -15.690 1.00 90.06 130 LEU A C 1
ATOM 919 O O . LEU A 1 130 ? 10.868 6.293 -16.748 1.00 90.06 130 LEU A O 1
ATOM 923 N N . TYR A 1 131 ? 8.914 6.248 -15.624 1.00 90.44 131 TYR A N 1
ATOM 924 C CA . TYR A 1 131 ? 8.004 6.370 -16.749 1.00 90.44 131 TYR A CA 1
ATOM 925 C C . TYR A 1 131 ? 7.182 7.643 -16.602 1.00 90.44 131 TYR A C 1
ATOM 927 O O . TYR A 1 131 ? 6.954 8.113 -15.487 1.00 90.44 131 TYR A O 1
ATOM 935 N N . LYS A 1 132 ? 6.747 8.185 -17.737 1.00 90.06 132 LYS A N 1
ATOM 936 C CA . LYS A 1 132 ? 5.823 9.314 -17.816 1.00 90.06 132 LYS A CA 1
ATOM 937 C C . LYS A 1 132 ? 4.692 8.981 -18.784 1.00 90.06 132 LYS A C 1
ATOM 939 O O . LYS A 1 132 ? 4.955 8.377 -19.830 1.00 90.06 132 LYS A O 1
ATOM 944 N N . THR A 1 133 ? 3.460 9.341 -18.442 1.00 88.69 133 THR A N 1
ATOM 945 C CA . THR A 1 133 ? 2.320 9.230 -19.363 1.00 88.69 133 THR A CA 1
ATOM 946 C C . THR A 1 133 ? 2.475 10.225 -20.520 1.00 88.69 133 THR A C 1
ATOM 948 O O . THR A 1 133 ? 3.109 11.269 -20.389 1.00 88.69 133 THR A O 1
ATOM 951 N N . THR A 1 134 ? 1.973 9.889 -21.710 1.00 87.38 134 THR A N 1
ATOM 952 C CA . THR A 1 134 ? 2.047 10.792 -22.877 1.00 87.38 134 THR A CA 1
ATOM 953 C C . THR A 1 134 ? 0.961 11.859 -22.874 1.00 87.38 134 THR A C 1
ATOM 955 O O . THR A 1 134 ? 1.120 12.893 -23.515 1.00 87.38 134 THR A O 1
ATOM 958 N N . GLU A 1 135 ? -0.154 11.574 -22.206 1.00 81.62 135 GLU A N 1
ATOM 959 C CA . GLU A 1 135 ? -1.349 12.422 -22.169 1.00 81.62 135 GLU A CA 1
ATOM 960 C C . GLU A 1 135 ? -1.400 13.307 -20.915 1.00 81.62 135 GLU A C 1
ATOM 962 O O . GLU A 1 135 ? -2.139 14.286 -20.901 1.00 81.62 135 GLU A O 1
ATOM 967 N N . GLY A 1 136 ? -0.578 13.013 -19.901 1.00 71.62 136 GLY A N 1
ATOM 968 C CA . GLY A 1 136 ? -0.511 13.757 -18.647 1.00 71.62 136 GLY A CA 1
ATOM 969 C C . GLY A 1 136 ? 0.921 14.012 -18.177 1.00 71.62 136 GLY A C 1
ATOM 970 O O . GLY A 1 136 ? 1.900 13.623 -18.817 1.00 71.62 136 GLY A O 1
ATOM 971 N N . ASP A 1 137 ? 1.037 14.682 -17.032 1.00 74.94 137 ASP A N 1
ATOM 972 C CA . ASP A 1 137 ? 2.317 14.881 -16.346 1.00 74.94 137 ASP A CA 1
ATOM 973 C C . ASP A 1 137 ? 2.614 13.797 -15.298 1.00 74.94 137 ASP A C 1
ATOM 975 O O . ASP A 1 137 ? 3.663 13.836 -14.658 1.00 74.94 137 ASP A O 1
ATOM 979 N N . GLU A 1 138 ? 1.749 12.784 -15.194 1.00 80.50 138 GLU A N 1
ATOM 980 C CA . GLU A 1 138 ? 1.906 11.688 -14.245 1.00 80.50 138 GLU A CA 1
ATOM 981 C C . GLU A 1 138 ? 3.181 10.892 -14.525 1.00 80.50 138 GLU A C 1
ATOM 983 O O . GLU A 1 138 ? 3.461 10.448 -15.649 1.00 80.50 138 GLU A O 1
ATOM 988 N N . THR A 1 139 ? 3.952 10.687 -13.462 1.00 86.50 139 THR A N 1
ATOM 989 C CA . THR A 1 139 ? 5.144 9.850 -13.488 1.00 86.50 139 THR A CA 1
ATOM 990 C C . THR A 1 139 ? 4.975 8.666 -12.557 1.00 86.50 139 THR A C 1
ATOM 992 O O . THR A 1 139 ? 4.247 8.730 -11.575 1.00 86.50 139 THR A O 1
ATOM 995 N N . PHE A 1 140 ? 5.664 7.569 -12.855 1.00 88.88 140 PHE A N 1
ATOM 996 C CA . PHE A 1 140 ? 5.760 6.432 -11.947 1.00 88.88 140 PHE A CA 1
ATOM 997 C C . PHE A 1 140 ? 7.091 5.718 -12.101 1.00 88.88 140 PHE A C 1
ATOM 999 O O . PHE A 1 140 ? 7.724 5.729 -13.158 1.00 88.88 140 PHE A O 1
ATOM 1006 N N . VAL A 1 141 ? 7.529 5.075 -11.028 1.00 90.94 141 VAL A N 1
ATOM 1007 C CA . VAL A 1 141 ? 8.700 4.210 -11.019 1.00 90.94 141 VAL A CA 1
ATOM 1008 C C . VAL A 1 141 ? 8.232 2.768 -11.082 1.00 90.94 141 VAL A C 1
ATOM 1010 O O . VAL A 1 141 ? 7.399 2.347 -10.285 1.00 90.94 141 VAL A O 1
ATOM 1013 N N . PHE A 1 142 ? 8.799 2.001 -12.006 1.00 92.12 142 PHE A N 1
ATOM 1014 C CA . PHE A 1 142 ? 8.490 0.590 -12.173 1.00 92.12 142 PHE A CA 1
ATOM 1015 C C . PHE A 1 142 ? 9.759 -0.265 -12.147 1.00 92.12 142 PHE A C 1
ATOM 1017 O O . PHE A 1 142 ? 10.782 0.086 -12.744 1.00 92.12 142 PHE A O 1
ATOM 1024 N N . GLN A 1 143 ? 9.696 -1.389 -11.438 1.00 92.44 143 GLN A N 1
ATOM 1025 C CA . GLN A 1 143 ? 10.768 -2.374 -11.318 1.00 92.44 143 GLN A CA 1
ATOM 1026 C C . GLN A 1 143 ? 10.184 -3.782 -11.424 1.00 92.44 143 GLN A C 1
ATOM 1028 O O . GLN A 1 143 ? 9.192 -4.089 -10.777 1.00 92.44 143 GLN A O 1
ATOM 1033 N N . THR A 1 144 ? 10.834 -4.671 -12.172 1.00 91.69 144 THR A N 1
ATOM 1034 C CA . THR A 1 144 ? 10.449 -6.092 -12.233 1.00 91.69 144 THR A CA 1
ATOM 1035 C C . THR A 1 144 ? 11.381 -6.957 -11.393 1.00 91.69 144 THR A C 1
ATOM 1037 O O . THR A 1 144 ? 12.602 -6.785 -11.475 1.00 91.69 144 THR A O 1
ATOM 1040 N N . ASP A 1 145 ? 10.836 -7.939 -10.680 1.00 89.00 145 ASP A N 1
ATOM 1041 C CA . ASP A 1 145 ? 11.588 -8.999 -10.006 1.00 89.00 145 ASP A CA 1
ATOM 1042 C C . ASP A 1 145 ? 10.907 -10.360 -10.215 1.00 89.00 145 ASP A C 1
ATOM 1044 O O . ASP A 1 145 ? 9.885 -10.677 -9.609 1.00 89.00 145 ASP A O 1
ATOM 1048 N N . GLY A 1 146 ? 11.461 -11.174 -11.116 1.00 88.19 146 GLY A N 1
ATOM 1049 C CA . GLY A 1 146 ? 10.887 -12.477 -11.457 1.00 88.19 146 GLY A CA 1
ATOM 1050 C C . GLY A 1 146 ? 9.498 -12.354 -12.092 1.00 88.19 146 GLY A C 1
ATOM 1051 O O . GLY A 1 146 ? 9.361 -11.755 -13.159 1.00 88.19 146 GLY A O 1
ATOM 1052 N N . SER A 1 147 ? 8.495 -12.961 -11.454 1.00 88.62 147 SER A N 1
ATOM 1053 C CA . SER A 1 147 ? 7.079 -12.914 -11.845 1.00 88.62 147 SER A CA 1
ATOM 1054 C C . SER A 1 147 ? 6.332 -11.695 -11.304 1.00 88.62 147 SER A C 1
ATOM 1056 O O . SER A 1 147 ? 5.156 -11.540 -11.614 1.00 88.62 147 SER A O 1
ATOM 1058 N N . TYR A 1 148 ? 6.991 -10.839 -10.520 1.00 91.38 148 TYR A N 1
ATOM 1059 C CA . TYR A 1 148 ? 6.362 -9.681 -9.898 1.00 91.38 148 TYR A CA 1
ATOM 1060 C C . TYR A 1 148 ? 6.842 -8.368 -10.521 1.00 91.38 148 TYR A C 1
ATOM 1062 O O . TYR A 1 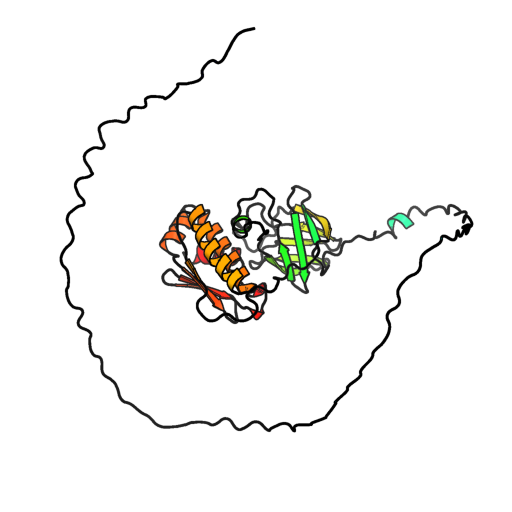148 ? 8.008 -8.209 -10.900 1.00 91.38 148 TYR A O 1
ATOM 1070 N N . GLY A 1 149 ? 5.929 -7.409 -10.608 1.00 92.31 149 GLY A N 1
ATOM 1071 C CA . GLY A 1 149 ? 6.206 -6.002 -10.855 1.00 92.31 149 GLY A CA 1
ATOM 1072 C C . GLY A 1 149 ? 5.995 -5.191 -9.581 1.00 92.31 149 GLY A C 1
ATOM 1073 O O . GLY A 1 149 ? 5.084 -5.462 -8.809 1.00 92.31 149 GLY A O 1
ATOM 1074 N N . PHE A 1 150 ? 6.823 -4.181 -9.367 1.00 92.12 150 PHE A N 1
ATOM 1075 C CA . PHE A 1 150 ? 6.632 -3.167 -8.341 1.00 92.12 150 PHE A CA 1
ATOM 1076 C C . PHE A 1 150 ? 6.420 -1.841 -9.049 1.00 92.12 150 PHE A C 1
ATOM 1078 O O . PHE A 1 150 ? 7.277 -1.430 -9.836 1.00 92.12 150 PHE A O 1
ATOM 1085 N N . ILE A 1 151 ? 5.297 -1.186 -8.784 1.00 90.81 151 ILE A N 1
ATOM 1086 C CA . ILE A 1 151 ? 5.006 0.154 -9.290 1.00 90.81 151 ILE A CA 1
ATOM 1087 C C . ILE A 1 151 ? 4.814 1.103 -8.110 1.00 90.81 151 ILE A C 1
ATOM 1089 O O . ILE A 1 151 ? 4.254 0.731 -7.081 1.00 90.81 151 ILE A O 1
ATOM 1093 N N . ARG A 1 152 ? 5.333 2.319 -8.246 1.00 88.50 152 ARG A N 1
ATOM 1094 C CA . ARG A 1 152 ? 5.243 3.377 -7.243 1.00 88.50 152 ARG A CA 1
ATOM 1095 C C . ARG A 1 152 ? 5.027 4.708 -7.960 1.00 88.50 152 ARG A C 1
ATOM 1097 O O . ARG A 1 152 ? 5.760 4.981 -8.909 1.00 88.50 152 ARG A O 1
ATOM 1104 N N . PHE A 1 153 ? 4.074 5.517 -7.513 1.00 85.12 153 PHE A N 1
ATOM 1105 C CA . PHE A 1 153 ? 3.718 6.798 -8.133 1.00 85.12 153 PHE A CA 1
ATOM 1106 C C . PHE A 1 153 ? 4.280 7.968 -7.318 1.00 85.12 153 PHE A C 1
ATOM 1108 O O . PHE A 1 153 ? 3.739 8.220 -6.248 1.00 85.12 153 PHE A O 1
ATOM 1115 N N . PRO A 1 154 ? 5.355 8.651 -7.777 1.00 78.81 154 PRO A N 1
ATOM 1116 C CA . PRO A 1 154 ? 5.924 9.841 -7.158 1.00 78.81 154 PRO A CA 1
ATOM 1117 C C . PRO A 1 154 ? 4.889 10.838 -6.638 1.00 78.81 154 PRO A C 1
ATOM 1119 O O . PRO A 1 154 ? 4.104 11.339 -7.427 1.00 78.81 154 PRO A O 1
ATOM 1122 N N . CYS A 1 155 ? 4.972 11.209 -5.357 1.00 72.44 155 CYS A N 1
ATOM 1123 C CA . CYS A 1 155 ? 4.272 12.375 -4.830 1.00 72.44 155 CYS A CA 1
ATOM 1124 C C . CYS A 1 155 ? 4.753 13.607 -5.590 1.00 72.44 155 CYS A C 1
ATOM 1126 O O . CYS A 1 155 ? 5.966 13.901 -5.601 1.00 72.44 155 CYS A O 1
ATOM 1128 N N . ASP A 1 156 ? 3.811 14.354 -6.146 1.00 66.31 156 ASP A N 1
ATOM 1129 C CA . ASP A 1 156 ? 4.092 15.670 -6.688 1.00 66.31 156 ASP A CA 1
ATOM 1130 C C . ASP A 1 156 ? 4.169 16.711 -5.565 1.00 66.31 156 ASP A C 1
ATOM 1132 O O . ASP A 1 156 ? 3.597 16.568 -4.485 1.00 66.31 156 ASP A O 1
ATOM 1136 N N . GLY A 1 157 ? 4.959 17.769 -5.779 1.00 55.44 157 GLY A N 1
ATOM 1137 C CA . GLY A 1 157 ? 5.348 18.738 -4.741 1.00 55.44 157 GLY A CA 1
ATOM 1138 C C . GLY A 1 157 ? 4.215 19.584 -4.138 1.00 55.44 157 GLY A C 1
ATOM 1139 O O . GLY A 1 157 ? 4.512 20.495 -3.368 1.00 55.44 157 GLY A O 1
ATOM 1140 N N . GLY A 1 158 ? 2.957 19.309 -4.486 1.00 58.25 158 GLY A N 1
ATOM 1141 C CA . GLY A 1 158 ? 1.765 19.992 -3.986 1.00 58.25 158 GLY A CA 1
ATOM 1142 C C . GLY A 1 158 ? 0.586 19.069 -3.661 1.00 58.25 158 GLY A C 1
ATOM 1143 O O . GLY A 1 158 ? -0.492 19.585 -3.387 1.00 58.25 158 GLY A O 1
ATOM 1144 N N . GLU A 1 159 ? 0.752 17.743 -3.694 1.00 60.28 159 GLU A N 1
ATOM 1145 C CA . GLU A 1 159 ? -0.336 16.811 -3.376 1.00 60.28 159 GLU A CA 1
ATOM 1146 C C . GLU A 1 159 ? -0.505 16.611 -1.863 1.00 60.28 159 GLU A C 1
ATOM 1148 O O . GLU A 1 159 ? 0.438 16.267 -1.147 1.00 60.28 159 GLU A O 1
ATOM 1153 N N . GLU A 1 160 ? -1.737 16.781 -1.376 1.00 59.38 160 GLU A N 1
ATOM 1154 C CA . GLU A 1 160 ? -2.125 16.557 0.025 1.00 59.38 160 GLU A CA 1
ATOM 1155 C C . GLU A 1 160 ? -2.692 15.142 0.263 1.00 59.38 160 GLU A C 1
ATOM 1157 O O . GLU A 1 160 ? -3.513 14.927 1.159 1.00 59.38 160 GLU A O 1
ATOM 1162 N N . THR A 1 161 ? -2.284 14.137 -0.520 1.00 59.44 161 THR A N 1
ATOM 1163 C CA . THR A 1 161 ? -2.714 12.750 -0.268 1.00 59.44 161 THR A CA 1
ATOM 1164 C C . THR A 1 161 ? -2.177 12.257 1.081 1.00 59.44 161 THR A C 1
ATOM 1166 O O . THR A 1 161 ? -1.177 12.760 1.610 1.00 59.44 161 THR A O 1
ATOM 1169 N N . LEU A 1 162 ? -2.869 11.285 1.697 1.00 59.28 162 LEU A N 1
ATOM 1170 C CA . LEU A 1 162 ? -2.485 10.782 3.024 1.00 59.28 162 LEU A CA 1
ATOM 1171 C C . LEU A 1 162 ? -1.032 10.294 3.010 1.00 59.28 162 LEU A C 1
ATOM 1173 O O . LEU A 1 162 ? -0.262 10.620 3.907 1.00 59.28 162 LEU A O 1
ATOM 1177 N N . GLU A 1 163 ? -0.636 9.603 1.947 1.00 63.31 163 GLU A N 1
ATOM 1178 C CA . GLU A 1 163 ? 0.707 9.058 1.759 1.00 63.31 163 GLU A CA 1
ATOM 1179 C C . GLU A 1 163 ? 1.780 10.155 1.755 1.00 63.31 163 GLU A C 1
ATOM 1181 O O . GLU A 1 163 ? 2.751 10.075 2.514 1.00 63.31 163 GLU A O 1
ATOM 1186 N N . CYS A 1 164 ? 1.555 11.237 1.003 1.00 66.94 164 CYS A N 1
ATOM 1187 C CA . CYS A 1 164 ? 2.478 12.367 0.945 1.00 66.94 164 CYS A CA 1
ATOM 1188 C C . CYS A 1 164 ? 2.528 13.140 2.279 1.00 66.94 164 CYS A C 1
ATOM 1190 O O . CYS A 1 164 ? 3.583 13.654 2.660 1.00 66.94 164 CYS A O 1
ATOM 1192 N N . SER A 1 165 ? 1.427 13.162 3.042 1.00 62.03 165 SER A N 1
ATOM 1193 C CA . SER A 1 165 ? 1.349 13.817 4.360 1.00 62.03 165 SER A CA 1
ATOM 1194 C C . SER A 1 165 ? 1.922 12.981 5.523 1.00 62.03 165 SER A C 1
ATOM 1196 O O . SER A 1 165 ? 2.452 13.538 6.497 1.00 62.03 165 SER A O 1
ATOM 1198 N N . LEU A 1 166 ? 1.869 11.645 5.435 1.00 60.09 166 LEU A N 1
ATOM 1199 C CA . LEU A 1 166 ? 2.332 10.723 6.481 1.00 60.09 166 LEU A CA 1
ATOM 1200 C C . LEU A 1 166 ? 3.842 10.780 6.695 1.00 60.09 166 LEU A C 1
ATOM 1202 O O . LEU A 1 166 ? 4.325 10.473 7.783 1.00 60.09 166 LEU A O 1
ATOM 1206 N N . LEU A 1 167 ? 4.605 11.187 5.690 1.00 60.34 167 LEU A N 1
ATOM 1207 C CA . LEU A 1 167 ? 6.048 11.307 5.791 1.00 60.34 167 LEU A CA 1
ATOM 1208 C C . LEU A 1 167 ? 6.464 12.758 5.543 1.00 60.34 167 LEU A C 1
ATOM 1210 O O . LEU A 1 167 ? 6.916 13.102 4.455 1.00 60.34 167 LEU A O 1
ATOM 1214 N N . SER A 1 168 ? 6.359 13.609 6.570 1.00 50.06 168 SER A N 1
ATOM 1215 C CA . SER A 1 168 ? 6.866 14.992 6.564 1.00 50.06 168 SER A CA 1
ATOM 1216 C C . SER A 1 168 ? 8.284 15.085 5.975 1.00 50.06 168 SER A C 1
ATOM 1218 O O . SER A 1 168 ? 9.274 14.888 6.681 1.00 50.06 168 SER A O 1
ATOM 1220 N N . GLY A 1 169 ? 8.395 15.368 4.676 1.00 43.16 169 GLY A N 1
ATOM 1221 C CA . GLY A 1 169 ? 9.664 15.536 3.962 1.00 43.16 169 GLY A CA 1
ATOM 1222 C C . GLY A 1 169 ? 10.319 14.279 3.362 1.00 43.16 169 GLY A C 1
ATOM 1223 O O . GLY A 1 169 ? 11.425 14.393 2.836 1.00 43.16 169 GLY A O 1
ATOM 1224 N N . ARG A 1 170 ? 9.693 13.092 3.383 1.00 40.19 170 ARG A N 1
ATOM 1225 C CA . ARG A 1 170 ? 10.144 11.925 2.588 1.00 40.19 170 ARG A CA 1
ATOM 1226 C C . ARG A 1 170 ? 8.949 11.402 1.807 1.00 40.19 170 ARG A C 1
ATOM 1228 O O . ARG A 1 170 ? 7.938 11.130 2.409 1.00 40.19 170 ARG A O 1
ATOM 1235 N N . ARG A 1 171 ? 9.020 11.271 0.487 1.00 42.03 171 ARG A N 1
ATOM 1236 C CA . ARG A 1 171 ? 7.847 10.860 -0.303 1.00 42.03 171 ARG A CA 1
ATOM 1237 C C . ARG A 1 171 ? 7.442 9.423 0.070 1.00 42.03 171 ARG A C 1
ATOM 1239 O O . ARG A 1 171 ? 8.209 8.496 -0.196 1.00 42.03 171 ARG A O 1
ATOM 1246 N N . ALA A 1 172 ? 6.322 9.256 0.774 1.00 49.38 172 ALA A N 1
ATOM 1247 C CA . ALA A 1 172 ? 5.708 7.953 1.015 1.00 49.38 172 ALA A CA 1
ATOM 1248 C C . ALA A 1 172 ? 4.698 7.746 -0.082 1.00 49.38 172 ALA A C 1
ATOM 1250 O O . ALA A 1 172 ? 3.767 8.527 -0.207 1.00 49.38 172 ALA A O 1
ATOM 1251 N N . GLU A 1 173 ? 4.890 6.689 -0.839 1.00 68.94 173 GLU A N 1
ATOM 1252 C CA . GLU A 1 173 ? 3.963 6.255 -1.863 1.00 68.94 173 GLU A CA 1
ATOM 1253 C C . GLU A 1 173 ? 3.863 4.756 -1.662 1.00 68.94 173 GLU A C 1
ATOM 1255 O O . GLU A 1 173 ? 4.883 4.078 -1.458 1.00 68.94 173 GLU A O 1
ATOM 1260 N N . GLU A 1 174 ? 2.647 4.232 -1.655 1.00 83.50 174 GLU A N 1
ATOM 1261 C CA . GLU A 1 174 ? 2.455 2.799 -1.670 1.00 83.50 174 GLU A CA 1
ATOM 1262 C C . GLU A 1 174 ? 3.166 2.191 -2.880 1.00 83.50 174 GLU A C 1
ATOM 1264 O O . GLU A 1 174 ? 3.056 2.643 -4.021 1.00 83.50 174 GLU A O 1
ATOM 1269 N N . ILE A 1 175 ? 3.920 1.134 -2.602 1.00 89.00 175 ILE A N 1
ATOM 1270 C CA . ILE A 1 175 ? 4.516 0.304 -3.635 1.00 89.00 175 ILE A CA 1
ATOM 1271 C C . ILE A 1 175 ? 3.519 -0.808 -3.891 1.00 89.00 175 ILE A C 1
ATOM 1273 O O . ILE A 1 175 ? 3.367 -1.705 -3.054 1.00 89.00 175 ILE A O 1
ATOM 1277 N N . LEU A 1 176 ? 2.843 -0.725 -5.030 1.00 89.81 176 LEU A N 1
ATOM 1278 C CA . LEU A 1 176 ? 1.913 -1.749 -5.468 1.00 89.81 176 LEU A CA 1
ATOM 1279 C C . LEU A 1 176 ? 2.702 -2.928 -6.025 1.00 89.81 176 LEU A C 1
ATOM 1281 O O . LEU A 1 176 ? 3.675 -2.766 -6.769 1.00 89.81 176 LEU A O 1
ATOM 1285 N N . ILE A 1 177 ? 2.255 -4.117 -5.649 1.00 91.56 177 ILE A N 1
ATOM 1286 C CA . ILE A 1 177 ? 2.814 -5.385 -6.096 1.00 91.56 177 ILE A CA 1
ATOM 1287 C C . ILE A 1 177 ? 1.888 -5.908 -7.172 1.00 91.56 177 ILE A C 1
ATOM 1289 O O . ILE A 1 177 ? 0.681 -5.999 -6.951 1.00 91.56 177 ILE A O 1
ATOM 1293 N N . LEU A 1 178 ? 2.469 -6.220 -8.321 1.00 92.50 178 LEU A N 1
ATOM 1294 C CA . LEU A 1 178 ? 1.745 -6.656 -9.493 1.00 92.50 178 LEU A CA 1
ATOM 1295 C C . LEU A 1 178 ? 2.182 -8.057 -9.906 1.00 92.50 178 LEU A C 1
ATOM 1297 O O . LEU A 1 178 ? 3.379 -8.343 -9.944 1.00 92.50 178 LEU A O 1
ATOM 1301 N N . ASP A 1 179 ? 1.231 -8.890 -10.298 1.00 93.12 179 ASP A N 1
ATOM 1302 C CA . ASP A 1 179 ? 1.471 -10.213 -10.861 1.00 93.12 179 ASP A CA 1
ATOM 1303 C C . ASP A 1 179 ? 1.627 -10.138 -12.378 1.00 93.12 179 ASP A C 1
ATOM 1305 O O . ASP A 1 179 ? 0.794 -9.574 -13.088 1.00 93.12 179 ASP A O 1
ATOM 1309 N N . ALA A 1 180 ? 2.714 -10.703 -12.899 1.00 94.00 180 ALA A N 1
ATOM 1310 C CA . ALA A 1 180 ? 3.010 -10.688 -14.324 1.00 94.00 180 ALA A CA 1
ATOM 1311 C C . ALA A 1 180 ? 2.392 -11.897 -15.041 1.00 94.00 180 ALA A C 1
ATOM 1313 O O . ALA A 1 180 ? 2.862 -13.029 -14.911 1.00 94.00 180 ALA A O 1
ATOM 1314 N N . THR A 1 181 ? 1.416 -11.644 -15.910 1.00 94.62 181 THR A N 1
ATOM 1315 C CA . THR A 1 181 ? 0.821 -12.650 -16.797 1.00 94.62 181 THR A CA 1
ATOM 1316 C C . THR A 1 181 ? 1.282 -12.440 -18.236 1.00 94.62 181 THR A C 1
ATOM 1318 O O . THR A 1 181 ? 1.010 -11.414 -18.865 1.00 94.62 181 THR A O 1
ATOM 1321 N N . ARG A 1 182 ? 1.984 -13.431 -18.797 1.00 92.62 182 ARG A N 1
ATOM 1322 C CA . ARG A 1 182 ? 2.449 -13.390 -20.190 1.00 92.62 182 ARG A CA 1
ATOM 1323 C C . ARG A 1 182 ? 1.351 -13.852 -21.148 1.00 92.62 182 ARG A C 1
ATOM 1325 O O . ARG A 1 182 ? 0.868 -14.975 -21.068 1.00 92.62 182 ARG A O 1
ATOM 1332 N N . SER A 1 183 ? 1.038 -13.008 -22.121 1.00 90.56 183 SER A N 1
ATOM 1333 C CA . SER A 1 183 ? 0.125 -13.302 -23.224 1.00 90.56 183 SER A CA 1
ATOM 1334 C C . SER A 1 183 ? 0.813 -14.088 -24.357 1.00 90.56 183 SER A C 1
ATOM 1336 O O . SER A 1 183 ? 2.022 -13.939 -24.562 1.00 90.56 183 SER A O 1
ATOM 1338 N N . PRO A 1 184 ? 0.064 -14.847 -25.188 1.00 91.25 184 PRO A N 1
ATOM 1339 C CA . PRO A 1 184 ? 0.623 -15.634 -26.298 1.00 91.25 184 PRO A CA 1
ATOM 1340 C C . PRO A 1 184 ? 1.426 -14.822 -27.324 1.00 91.25 184 PRO A C 1
ATOM 1342 O O . PRO A 1 184 ? 2.356 -15.336 -27.939 1.00 91.25 184 PRO A O 1
ATOM 1345 N N . ARG A 1 185 ? 1.088 -13.538 -27.499 1.00 88.44 185 ARG A N 1
ATOM 1346 C CA . ARG A 1 185 ? 1.790 -12.613 -28.408 1.00 88.44 185 ARG A CA 1
ATOM 1347 C C . ARG A 1 185 ? 3.073 -12.016 -27.813 1.00 88.44 185 ARG A C 1
ATOM 1349 O O . ARG A 1 185 ? 3.706 -11.183 -28.449 1.00 88.44 185 ARG A O 1
ATOM 1356 N N . GLY A 1 186 ? 3.463 -12.437 -26.610 1.00 88.69 186 GLY A N 1
ATOM 1357 C CA . GLY A 1 186 ? 4.657 -11.953 -25.917 1.00 88.69 186 GLY A CA 1
ATOM 1358 C C . GLY A 1 186 ? 4.448 -10.677 -25.103 1.00 88.69 186 GLY A C 1
ATOM 1359 O O . GLY A 1 186 ? 5.404 -10.210 -24.487 1.00 88.69 186 GLY A O 1
ATOM 1360 N N . ASP A 1 187 ? 3.229 -10.139 -25.073 1.00 91.31 187 ASP A N 1
ATOM 1361 C CA . ASP A 1 187 ? 2.862 -9.051 -24.168 1.00 91.31 187 ASP A CA 1
ATOM 1362 C C . ASP A 1 187 ? 2.831 -9.561 -22.720 1.00 91.31 187 ASP A C 1
ATOM 1364 O O . ASP A 1 187 ? 2.560 -10.737 -22.471 1.00 91.31 187 ASP A O 1
ATOM 1368 N N . VAL A 1 188 ? 3.093 -8.685 -21.760 1.00 92.94 188 VAL A N 1
ATOM 1369 C CA . VAL A 1 188 ? 3.004 -8.971 -20.327 1.00 92.94 188 VAL A CA 1
ATOM 1370 C C . VAL A 1 188 ? 2.008 -8.004 -19.714 1.00 92.94 188 VAL A C 1
ATOM 1372 O O . VAL A 1 188 ? 2.183 -6.792 -19.816 1.00 92.94 188 VAL A O 1
ATOM 1375 N N . THR A 1 189 ? 0.972 -8.540 -19.086 1.00 93.25 189 THR A N 1
ATOM 1376 C CA . THR A 1 189 ? 0.009 -7.766 -18.306 1.00 93.25 189 THR A CA 1
ATOM 1377 C C . THR A 1 189 ? 0.362 -7.926 -16.838 1.00 93.25 189 THR A C 1
ATOM 1379 O O . THR A 1 189 ? 0.494 -9.048 -16.360 1.00 93.25 189 THR A O 1
ATOM 1382 N N . TYR A 1 190 ? 0.539 -6.809 -16.153 1.00 93.38 190 TYR A N 1
ATOM 1383 C CA . TYR A 1 190 ? 0.742 -6.726 -14.720 1.00 93.38 190 TYR A CA 1
ATOM 1384 C C . TYR A 1 190 ? -0.592 -6.382 -14.066 1.00 93.38 190 TYR A C 1
ATOM 1386 O O . TYR A 1 190 ? -1.163 -5.325 -14.355 1.00 93.38 190 TYR A O 1
ATOM 1394 N N . THR A 1 191 ? -1.086 -7.283 -13.229 1.00 91.62 191 THR A N 1
ATOM 1395 C CA . THR A 1 191 ? -2.348 -7.135 -12.498 1.00 91.62 191 THR A CA 1
ATOM 1396 C C . THR A 1 191 ? -2.076 -6.861 -11.032 1.00 91.62 191 THR A C 1
ATOM 1398 O O . THR A 1 191 ? -1.088 -7.359 -10.506 1.00 91.62 191 THR A O 1
ATOM 1401 N N . ASP A 1 192 ? -2.913 -6.077 -10.366 1.00 87.44 192 ASP A N 1
ATOM 1402 C CA . ASP A 1 192 ? -2.816 -5.925 -8.914 1.00 87.44 192 ASP A CA 1
ATOM 1403 C C . ASP A 1 192 ? -3.388 -7.146 -8.168 1.00 87.44 192 ASP A C 1
ATOM 1405 O O . ASP A 1 192 ? -3.777 -8.153 -8.761 1.00 87.44 192 ASP A O 1
ATOM 1409 N N . GLN A 1 193 ? -3.463 -7.026 -6.843 1.00 80.62 193 GLN A N 1
ATOM 1410 C CA . GLN A 1 193 ? -3.991 -8.048 -5.937 1.00 80.62 193 GLN A CA 1
ATOM 1411 C C . GLN A 1 193 ? -5.485 -8.340 -6.156 1.00 80.62 193 GLN A C 1
ATOM 1413 O O . GLN A 1 193 ? -5.972 -9.373 -5.706 1.00 80.62 193 GLN A O 1
ATOM 1418 N N . SER A 1 194 ? -6.214 -7.436 -6.820 1.00 76.19 194 SER A N 1
ATOM 1419 C CA . SER A 1 194 ? -7.604 -7.657 -7.215 1.00 76.19 194 SER A CA 1
ATOM 1420 C C . SER A 1 194 ? -7.754 -8.384 -8.547 1.00 76.19 194 SER A C 1
ATOM 1422 O O . SER A 1 194 ? -8.848 -8.817 -8.884 1.00 76.19 194 SER A O 1
ATOM 1424 N N . GLY A 1 195 ? -6.670 -8.529 -9.310 1.00 84.38 195 GLY A N 1
ATOM 1425 C CA . GLY A 1 195 ? -6.716 -9.028 -10.681 1.00 84.38 195 GLY A CA 1
ATOM 1426 C C . GLY A 1 195 ? -6.961 -7.931 -11.720 1.00 84.38 195 GLY A C 1
ATOM 1427 O O . GLY A 1 195 ? -6.877 -8.209 -12.919 1.00 84.38 195 GLY A O 1
ATOM 1428 N N . ALA A 1 196 ? -7.176 -6.680 -11.301 1.00 83.62 196 ALA A N 1
ATOM 1429 C CA . ALA A 1 196 ? -7.317 -5.557 -12.216 1.00 83.62 196 ALA A CA 1
ATOM 1430 C C . ALA A 1 196 ? -5.993 -5.294 -12.947 1.00 83.62 196 ALA A C 1
ATOM 1432 O O . ALA A 1 196 ? -4.912 -5.263 -12.352 1.00 83.62 196 ALA A O 1
ATOM 1433 N N . ALA A 1 197 ? -6.061 -5.104 -14.266 1.00 89.38 197 ALA A N 1
ATOM 1434 C CA . ALA A 1 197 ? -4.886 -4.779 -15.065 1.00 89.38 197 ALA A CA 1
ATOM 1435 C C . ALA A 1 197 ? -4.391 -3.369 -14.719 1.00 89.38 197 ALA A C 1
ATOM 1437 O O . ALA A 1 197 ? -5.118 -2.400 -14.899 1.00 89.38 197 ALA A O 1
ATOM 1438 N N . VAL A 1 198 ? -3.137 -3.255 -14.279 1.00 89.31 198 VAL A N 1
ATOM 1439 C CA . VAL A 1 198 ? -2.508 -1.977 -13.910 1.00 89.31 198 VAL A CA 1
ATOM 1440 C C . VAL A 1 198 ? -1.577 -1.491 -15.009 1.00 89.31 198 VAL A C 1
ATOM 1442 O O . VAL A 1 198 ? -1.628 -0.332 -15.409 1.00 89.31 198 VAL A O 1
ATOM 1445 N N . LEU A 1 199 ? -0.722 -2.371 -15.528 1.00 91.94 199 LEU A N 1
ATOM 1446 C CA . LEU A 1 199 ? 0.273 -2.021 -16.538 1.00 91.94 199 LEU A CA 1
ATOM 1447 C C . LEU A 1 199 ? 0.349 -3.133 -17.575 1.00 91.94 199 LEU A C 1
ATOM 1449 O O . LEU A 1 199 ? 0.532 -4.296 -17.234 1.00 91.94 199 LEU A O 1
ATOM 1453 N N . ARG A 1 200 ? 0.281 -2.797 -18.859 1.00 92.81 200 ARG A N 1
ATOM 1454 C CA . ARG A 1 200 ? 0.593 -3.741 -19.935 1.00 92.81 200 ARG A CA 1
ATOM 1455 C C . ARG A 1 200 ? 1.836 -3.307 -20.667 1.00 92.81 200 ARG A C 1
ATOM 1457 O O . ARG A 1 200 ? 1.986 -2.154 -21.048 1.00 92.81 200 ARG A O 1
ATOM 1464 N N . VAL A 1 201 ? 2.693 -4.278 -20.916 1.00 91.25 201 VAL A N 1
ATOM 1465 C CA . VAL A 1 201 ? 3.919 -4.142 -21.682 1.00 91.25 201 VAL A CA 1
ATOM 1466 C C . VAL A 1 201 ? 3.790 -4.977 -22.937 1.00 91.25 201 VAL A C 1
ATOM 1468 O O . VAL A 1 201 ? 3.618 -6.190 -22.881 1.00 91.25 201 VAL A O 1
ATOM 1471 N N . THR A 1 202 ? 3.887 -4.329 -24.083 1.00 90.81 202 THR A N 1
ATOM 1472 C CA . THR A 1 202 ? 3.887 -4.989 -25.385 1.00 90.81 202 THR A CA 1
ATOM 1473 C C . THR A 1 202 ? 5.248 -5.613 -25.692 1.00 90.81 202 THR A C 1
ATOM 1475 O O . THR A 1 202 ? 6.288 -5.166 -25.200 1.00 90.81 202 THR A O 1
ATOM 1478 N N . SER A 1 203 ? 5.267 -6.641 -26.540 1.00 85.50 203 SER A N 1
ATOM 1479 C CA . SER A 1 203 ? 6.511 -7.318 -26.954 1.00 85.50 203 SER A CA 1
ATOM 1480 C C . SER A 1 203 ? 7.547 -6.394 -27.625 1.00 85.50 203 SER A C 1
ATOM 1482 O O . SER A 1 203 ? 8.750 -6.656 -27.568 1.00 85.50 203 SER A O 1
ATOM 1484 N N . ASN A 1 204 ? 7.097 -5.293 -28.229 1.00 82.88 204 ASN A N 1
ATOM 1485 C CA . ASN A 1 204 ? 7.917 -4.242 -28.834 1.00 82.88 204 ASN A CA 1
ATOM 1486 C C . ASN A 1 204 ? 8.398 -3.175 -27.832 1.00 82.88 204 ASN A C 1
ATOM 1488 O O . ASN A 1 204 ? 9.116 -2.261 -28.230 1.00 82.88 204 ASN A O 1
ATOM 1492 N N . GLY A 1 205 ? 8.058 -3.299 -26.546 1.00 81.81 205 GLY A N 1
ATOM 1493 C CA . GLY A 1 205 ? 8.512 -2.398 -25.483 1.00 81.81 205 GLY A CA 1
ATOM 1494 C C . GLY A 1 205 ? 7.647 -1.152 -25.286 1.00 81.81 205 GLY A C 1
ATOM 1495 O O . GLY A 1 205 ? 7.974 -0.329 -24.439 1.00 81.81 205 GLY A O 1
ATOM 1496 N N . GLY A 1 206 ? 6.542 -1.013 -26.023 1.00 87.69 206 GLY A N 1
ATOM 1497 C CA . GLY A 1 206 ? 5.511 -0.031 -25.690 1.00 87.69 206 GLY A CA 1
ATOM 1498 C C . GLY A 1 206 ? 4.790 -0.447 -24.411 1.00 87.69 206 GLY A C 1
ATOM 1499 O O . GLY A 1 206 ? 4.562 -1.641 -24.200 1.00 87.69 206 GLY A O 1
ATOM 1500 N N . ALA A 1 207 ? 4.425 0.512 -23.571 1.00 90.88 207 ALA A N 1
ATOM 1501 C CA . ALA A 1 207 ? 3.686 0.245 -22.349 1.00 90.88 207 ALA A CA 1
ATOM 1502 C C . ALA A 1 207 ? 2.421 1.103 -22.271 1.00 90.88 207 ALA A C 1
ATOM 1504 O O . ALA A 1 207 ? 2.368 2.217 -22.799 1.00 90.88 207 ALA A O 1
ATOM 1505 N N . THR A 1 208 ? 1.407 0.555 -21.612 1.00 92.12 208 THR A N 1
ATOM 1506 C CA . THR A 1 208 ? 0.110 1.186 -21.383 1.00 92.12 208 THR A CA 1
ATOM 1507 C C . THR A 1 208 ? -0.231 1.053 -19.909 1.00 92.12 208 THR A C 1
ATOM 1509 O O . THR A 1 208 ? -0.288 -0.064 -19.392 1.00 92.12 208 THR A O 1
ATOM 1512 N N . LEU A 1 209 ? -0.429 2.184 -19.240 1.00 90.56 209 LEU A N 1
ATOM 1513 C CA . LEU A 1 209 ? -0.874 2.250 -17.855 1.00 90.56 209 LEU A CA 1
ATOM 1514 C C . LEU A 1 209 ? -2.401 2.342 -17.823 1.00 90.56 209 LEU A C 1
ATOM 1516 O O . LEU A 1 209 ? -2.989 3.196 -18.484 1.00 90.56 209 LEU A O 1
ATOM 1520 N N . PHE A 1 210 ? -3.020 1.454 -17.058 1.00 86.88 210 PHE A N 1
ATOM 1521 C CA . PHE A 1 210 ? -4.466 1.355 -16.853 1.00 86.88 210 PHE A CA 1
ATOM 1522 C C . PHE A 1 210 ? -4.897 1.815 -15.452 1.00 86.88 210 PHE A C 1
ATOM 1524 O O . PHE A 1 210 ? -6.091 1.860 -15.166 1.00 86.88 210 PHE A O 1
ATOM 1531 N N . ALA A 1 211 ? -3.937 2.144 -14.578 1.00 68.88 211 ALA A N 1
ATOM 1532 C CA . ALA A 1 211 ? -4.217 2.632 -13.232 1.00 68.88 211 ALA A CA 1
ATOM 1533 C C . ALA A 1 211 ? -5.054 3.931 -13.272 1.00 68.88 211 ALA A C 1
ATOM 1535 O O . ALA A 1 211 ? -4.753 4.801 -14.102 1.00 68.88 211 ALA A O 1
ATOM 1536 N N . PRO A 1 212 ? -6.078 4.057 -12.404 1.00 58.88 212 PRO A N 1
ATOM 1537 C CA . PRO A 1 212 ? -6.932 5.242 -12.334 1.00 58.88 212 PRO A CA 1
ATOM 1538 C C . PRO A 1 212 ? -6.162 6.475 -11.837 1.00 58.88 212 PRO A C 1
ATOM 1540 O O . PRO A 1 212 ? -5.281 6.351 -10.989 1.00 58.88 212 PRO A O 1
ATOM 1543 N N . GLU A 1 213 ? -6.521 7.651 -12.363 1.00 51.44 213 GLU A N 1
ATOM 1544 C CA . GLU A 1 213 ? -5.898 8.953 -12.050 1.00 51.44 213 GLU A CA 1
ATOM 1545 C C . GLU A 1 213 ? -6.150 9.423 -10.605 1.00 51.44 213 GLU A C 1
ATOM 1547 O O . GLU A 1 213 ? -5.286 10.078 -10.035 1.00 51.44 213 GLU A O 1
ATOM 1552 N N . ASP A 1 214 ? -7.263 9.019 -9.977 1.00 45.25 214 ASP A N 1
ATOM 1553 C CA . ASP A 1 214 ? -7.720 9.563 -8.682 1.00 45.25 214 ASP A CA 1
ATOM 1554 C C . ASP A 1 214 ? -7.832 8.507 -7.561 1.00 45.25 214 ASP A C 1
ATOM 1556 O O . ASP A 1 214 ? -8.608 8.636 -6.612 1.00 45.25 214 ASP A O 1
ATOM 1560 N N . GLY A 1 215 ? -7.045 7.433 -7.647 1.00 49.41 215 GLY A N 1
ATOM 1561 C CA . GLY A 1 215 ? -7.131 6.311 -6.713 1.00 49.41 215 GLY A CA 1
ATOM 1562 C C . GLY A 1 215 ? -8.188 5.280 -7.112 1.00 49.41 215 GLY A C 1
ATOM 1563 O O . GLY A 1 215 ? -9.027 5.487 -7.984 1.00 49.41 215 GLY A O 1
ATOM 1564 N N . PHE A 1 216 ? -8.103 4.103 -6.498 1.00 50.09 216 PHE A N 1
ATOM 1565 C CA . PHE A 1 216 ? -8.835 2.885 -6.874 1.00 50.09 216 PHE A CA 1
ATOM 1566 C C . PHE A 1 216 ? -10.347 2.906 -6.561 1.00 50.09 216 PHE A C 1
ATOM 1568 O O . PHE A 1 216 ? -10.978 1.852 -6.475 1.00 50.09 216 PHE A O 1
ATOM 1575 N N . ALA A 1 217 ? -10.943 4.088 -6.404 1.00 40.41 217 ALA A N 1
ATOM 1576 C CA . ALA A 1 217 ? -12.373 4.266 -6.208 1.00 40.41 217 ALA A CA 1
ATOM 1577 C C . ALA A 1 217 ? -13.099 4.123 -7.557 1.00 40.41 217 ALA A C 1
ATOM 1579 O O . ALA A 1 217 ? -13.287 5.101 -8.276 1.00 40.41 217 ALA A O 1
ATOM 1580 N N . GLY A 1 218 ? -13.485 2.898 -7.930 1.00 40.78 218 GLY A N 1
ATOM 1581 C CA . GLY A 1 218 ? -14.437 2.718 -9.037 1.00 40.78 218 GLY A CA 1
ATOM 1582 C C . GLY A 1 218 ? -14.347 1.459 -9.897 1.00 40.78 218 GLY A C 1
ATOM 1583 O O . GLY A 1 218 ? -14.899 1.475 -10.994 1.00 40.78 218 GLY A O 1
ATOM 1584 N N . TYR A 1 219 ? -13.698 0.374 -9.465 1.00 42.66 219 TYR A N 1
ATOM 1585 C CA . TYR A 1 219 ? -13.753 -0.888 -10.219 1.00 42.66 219 TYR A CA 1
ATOM 1586 C C . TYR A 1 219 ? -14.803 -1.842 -9.639 1.00 42.66 219 TYR A C 1
ATOM 1588 O O . TYR A 1 219 ? -14.527 -2.574 -8.696 1.00 42.66 219 TYR A O 1
ATOM 1596 N N . GLU A 1 220 ? -16.000 -1.830 -10.235 1.00 44.94 220 GLU A N 1
ATOM 1597 C CA . GLU A 1 220 ? -17.078 -2.809 -10.001 1.00 44.94 220 GLU A CA 1
ATOM 1598 C C . GLU A 1 220 ? -16.996 -4.053 -10.919 1.00 44.94 220 GLU A C 1
ATOM 1600 O O . GLU A 1 220 ? -17.892 -4.892 -10.882 1.00 44.94 220 GLU A O 1
ATOM 1605 N N . ASP A 1 221 ? -15.947 -4.229 -11.736 1.00 44.19 221 ASP A N 1
ATOM 1606 C CA . ASP A 1 221 ? -15.850 -5.399 -12.627 1.00 44.19 221 ASP A CA 1
ATOM 1607 C C . ASP A 1 221 ? -14.409 -5.930 -12.774 1.00 44.19 221 ASP A C 1
ATOM 1609 O O . ASP A 1 221 ? -13.555 -5.309 -13.410 1.00 44.19 221 ASP A O 1
ATOM 1613 N N . ASP A 1 222 ? -14.154 -7.109 -12.193 1.00 43.62 222 ASP A N 1
ATOM 1614 C CA . ASP A 1 222 ? -12.854 -7.804 -12.130 1.00 43.62 222 ASP A CA 1
ATOM 1615 C C . ASP A 1 222 ? -12.393 -8.399 -13.488 1.00 43.62 222 ASP A C 1
ATOM 1617 O O . ASP A 1 222 ? -11.344 -9.041 -13.565 1.00 43.62 222 ASP A O 1
ATOM 1621 N N . SER A 1 223 ? -13.141 -8.219 -14.588 1.00 42.22 223 SER A N 1
ATOM 1622 C CA . SER A 1 223 ? -12.872 -8.924 -15.858 1.00 42.22 223 SER A CA 1
ATOM 1623 C C . SER A 1 223 ? -12.579 -8.039 -17.077 1.00 42.22 223 SER A C 1
ATOM 1625 O O . SER A 1 223 ? -12.289 -8.579 -18.155 1.00 42.22 223 SER A O 1
ATOM 1627 N N . ILE A 1 224 ? -12.644 -6.712 -16.978 1.00 44.59 224 ILE A N 1
ATOM 1628 C CA . ILE A 1 224 ? -12.530 -5.843 -18.158 1.00 44.59 224 ILE A CA 1
ATOM 1629 C C . ILE A 1 224 ? -11.222 -5.055 -18.101 1.00 44.59 224 ILE A C 1
ATOM 1631 O O . ILE A 1 224 ? -11.032 -4.195 -17.249 1.00 44.59 224 ILE A O 1
ATOM 1635 N N . VAL A 1 225 ? -10.316 -5.327 -19.052 1.00 51.19 225 VAL A N 1
ATOM 1636 C CA . VAL A 1 225 ? -9.180 -4.433 -19.322 1.00 51.19 225 VAL A CA 1
ATOM 1637 C C . VAL A 1 225 ? -9.769 -3.052 -19.612 1.00 51.19 225 VAL A C 1
ATOM 1639 O O . VAL A 1 225 ? -10.542 -2.946 -20.572 1.00 51.19 225 VAL A O 1
ATOM 1642 N N . PRO A 1 226 ? -9.444 -2.016 -18.823 1.00 54.97 226 PRO A N 1
ATOM 1643 C CA . PRO A 1 226 ? -10.067 -0.710 -18.970 1.00 54.97 226 PRO A CA 1
ATOM 1644 C C . PRO A 1 226 ? -9.899 -0.230 -20.409 1.00 54.97 226 PRO A C 1
ATOM 1646 O O . PRO A 1 226 ? -8.794 -0.236 -20.955 1.00 54.97 226 PRO A O 1
ATOM 1649 N N . LEU A 1 227 ? -11.001 0.161 -21.054 1.00 55.25 227 LEU A N 1
ATOM 1650 C CA . LEU A 1 227 ? -10.968 0.652 -22.437 1.00 55.25 227 LEU A CA 1
ATOM 1651 C C . LEU A 1 227 ? -10.208 1.989 -22.565 1.00 55.25 227 LEU A C 1
ATOM 1653 O O . LEU A 1 227 ? -9.902 2.405 -23.680 1.00 55.25 227 LEU A O 1
ATOM 1657 N N . GLY A 1 228 ? -9.876 2.633 -21.439 1.00 66.69 228 GLY A N 1
ATOM 1658 C CA . GLY A 1 228 ? -8.979 3.781 -21.342 1.00 66.69 228 GLY A CA 1
ATOM 1659 C C . GLY A 1 228 ? -7.658 3.382 -20.686 1.00 66.69 228 GLY A C 1
ATOM 1660 O O . GLY A 1 228 ? -7.593 3.196 -19.477 1.00 66.69 228 GLY A O 1
ATOM 1661 N N . GLY A 1 229 ? -6.605 3.244 -21.487 1.00 78.88 229 GLY A N 1
ATOM 1662 C CA . GLY A 1 229 ? -5.238 3.082 -21.005 1.00 78.88 229 GLY A CA 1
ATOM 1663 C C . GLY A 1 229 ? -4.350 4.146 -21.631 1.00 78.88 229 GLY A C 1
ATOM 1664 O O . GLY A 1 229 ? -4.483 4.445 -22.816 1.00 78.88 229 GLY A O 1
ATOM 1665 N N . ARG A 1 230 ? -3.433 4.707 -20.847 1.00 88.44 230 ARG A N 1
ATOM 1666 C CA . ARG A 1 230 ? -2.557 5.802 -21.273 1.00 88.44 230 ARG A CA 1
ATOM 1667 C C . ARG A 1 230 ? -1.227 5.240 -21.739 1.00 88.44 230 ARG A C 1
ATOM 1669 O O . ARG A 1 230 ? -0.638 4.389 -21.068 1.00 88.44 230 ARG A O 1
ATOM 1676 N N . ALA A 1 231 ? -0.740 5.692 -22.891 1.00 90.38 231 ALA A N 1
ATOM 1677 C CA . ALA A 1 231 ? 0.596 5.317 -23.334 1.00 90.38 231 ALA A CA 1
ATOM 1678 C C . ALA A 1 231 ? 1.642 5.919 -22.387 1.00 90.38 231 ALA A C 1
ATOM 1680 O O . ALA A 1 231 ? 1.516 7.057 -21.933 1.00 90.38 231 ALA A O 1
ATOM 1681 N N . VAL A 1 232 ? 2.675 5.139 -22.074 1.00 90.88 232 VAL A N 1
ATOM 1682 C CA . VAL A 1 232 ? 3.748 5.565 -21.170 1.00 90.88 232 VAL A CA 1
ATOM 1683 C C . VAL A 1 232 ? 5.099 5.373 -21.827 1.00 90.88 232 VAL A C 1
ATOM 1685 O O . VAL A 1 232 ? 5.339 4.396 -22.541 1.00 90.88 232 VAL A O 1
ATOM 1688 N N . LEU A 1 233 ? 5.991 6.323 -21.572 1.00 89.19 233 LEU A N 1
ATOM 1689 C CA . LEU A 1 233 ? 7.337 6.333 -22.116 1.00 89.19 233 LEU A CA 1
ATOM 1690 C C . LEU A 1 233 ? 8.359 6.286 -20.979 1.00 89.19 233 LEU A C 1
ATOM 1692 O O . LEU A 1 233 ? 8.198 6.996 -19.984 1.00 89.19 233 LEU A O 1
ATOM 1696 N N . PRO A 1 234 ? 9.423 5.474 -21.104 1.00 88.00 234 PRO A N 1
ATOM 1697 C CA . PRO A 1 234 ? 10.529 5.511 -20.162 1.00 88.00 234 PRO A CA 1
ATOM 1698 C C . PRO A 1 234 ? 11.273 6.841 -20.313 1.00 88.00 234 PRO A C 1
ATOM 1700 O O . PRO A 1 234 ? 11.753 7.177 -21.395 1.00 88.00 234 PRO A O 1
ATOM 1703 N N . VAL A 1 235 ? 11.392 7.590 -19.220 1.00 88.00 235 VAL A N 1
ATOM 1704 C CA . VAL A 1 235 ? 12.072 8.896 -19.192 1.00 88.00 235 VAL A CA 1
ATOM 1705 C C . VAL A 1 235 ? 13.450 8.829 -18.537 1.00 88.00 235 VAL A C 1
ATOM 1707 O O . VAL A 1 235 ? 14.275 9.715 -18.741 1.00 88.00 235 VAL A O 1
ATOM 1710 N N . GLY A 1 236 ? 13.744 7.770 -17.779 1.00 84.88 236 GLY A N 1
ATOM 1711 C CA . GLY A 1 236 ? 15.057 7.606 -17.164 1.00 84.88 236 GLY A CA 1
ATOM 1712 C C . GLY A 1 236 ? 15.189 6.370 -16.285 1.00 84.88 236 GLY A C 1
ATOM 1713 O O . GLY A 1 236 ? 14.232 5.644 -16.028 1.00 84.88 236 GLY A O 1
ATOM 1714 N N . LYS A 1 237 ? 16.409 6.132 -15.802 1.00 84.94 237 LYS A N 1
ATOM 1715 C CA . LYS A 1 237 ? 16.678 5.136 -14.759 1.00 84.94 237 LYS A CA 1
ATOM 1716 C C . LYS A 1 237 ? 16.664 5.822 -13.402 1.00 84.94 237 LYS A C 1
ATOM 1718 O O . LYS A 1 237 ? 17.217 6.911 -13.266 1.00 84.94 237 LYS A O 1
ATOM 1723 N N . VAL A 1 238 ? 16.086 5.162 -12.407 1.00 83.56 238 VAL A N 1
ATOM 1724 C CA . VAL A 1 238 ? 16.114 5.625 -11.017 1.00 83.56 238 VAL A CA 1
ATOM 1725 C C . VAL A 1 238 ? 17.079 4.732 -10.248 1.00 83.56 238 VAL A C 1
ATOM 1727 O O . VAL A 1 238 ? 17.061 3.510 -10.392 1.00 83.56 238 VAL A O 1
ATOM 1730 N N . GLY A 1 239 ? 17.967 5.340 -9.463 1.00 79.19 239 GLY A N 1
ATOM 1731 C CA . GLY A 1 239 ? 18.858 4.590 -8.582 1.00 79.19 239 GLY A CA 1
ATOM 1732 C C . GLY A 1 239 ? 18.087 3.888 -7.459 1.00 79.19 239 GLY A C 1
ATOM 1733 O O . GLY A 1 239 ? 17.026 4.345 -7.042 1.00 79.19 239 GLY A O 1
ATOM 1734 N N . GLY A 1 240 ? 18.646 2.796 -6.936 1.00 82.81 240 GLY A N 1
ATOM 1735 C CA . GLY A 1 240 ? 18.098 2.083 -5.780 1.00 82.81 240 GLY A CA 1
ATOM 1736 C C . GLY A 1 240 ? 17.192 0.904 -6.136 1.00 82.81 240 GLY A C 1
ATOM 1737 O O . GLY A 1 240 ? 17.350 0.265 -7.175 1.00 82.81 240 GLY A O 1
ATOM 1738 N N . THR A 1 241 ? 16.281 0.579 -5.220 1.00 85.12 241 THR A N 1
ATOM 1739 C CA . THR A 1 241 ? 15.335 -0.538 -5.313 1.00 85.12 241 THR A CA 1
ATOM 1740 C C . THR A 1 241 ? 13.982 -0.090 -4.768 1.00 85.12 241 THR A C 1
ATOM 1742 O O . THR A 1 241 ? 13.934 0.694 -3.824 1.00 85.12 241 THR A O 1
ATOM 1745 N N . LEU A 1 242 ? 12.894 -0.587 -5.353 1.00 85.94 242 LEU A N 1
ATOM 1746 C CA . LEU A 1 242 ? 11.540 -0.452 -4.817 1.00 85.94 242 LEU A CA 1
ATOM 1747 C C . LEU A 1 242 ? 11.266 -1.457 -3.689 1.00 85.94 242 LEU A C 1
ATOM 1749 O O . LEU A 1 242 ? 10.178 -1.473 -3.137 1.00 85.94 242 LEU A O 1
ATOM 1753 N N . LYS A 1 243 ? 12.231 -2.297 -3.304 1.00 83.88 243 LYS A N 1
ATOM 1754 C CA . LYS A 1 243 ? 12.107 -3.106 -2.083 1.00 83.88 243 LYS A CA 1
ATOM 1755 C C . LYS A 1 243 ? 12.224 -2.214 -0.849 1.00 83.88 243 LYS A C 1
ATOM 1757 O O . LYS A 1 243 ? 13.081 -1.330 -0.811 1.00 83.88 243 LYS A O 1
ATOM 1762 N N . SER A 1 244 ? 11.420 -2.490 0.174 1.00 81.94 244 SER A N 1
ATOM 1763 C CA . SER A 1 244 ? 11.464 -1.736 1.425 1.00 81.94 244 SER A CA 1
ATOM 1764 C C . SER A 1 244 ? 12.846 -1.868 2.076 1.00 81.94 244 SER A C 1
ATOM 1766 O O . SER A 1 244 ? 13.304 -2.992 2.316 1.00 81.94 244 SER A O 1
ATOM 1768 N N . PRO A 1 245 ? 13.544 -0.752 2.354 1.00 84.75 245 PRO A N 1
ATOM 1769 C CA . PRO A 1 245 ? 14.804 -0.803 3.081 1.00 84.75 245 PRO A CA 1
ATOM 1770 C C . PRO A 1 245 ? 14.545 -1.279 4.514 1.00 84.75 245 PRO A C 1
ATOM 1772 O O . PRO A 1 245 ? 13.450 -1.051 5.032 1.00 84.75 245 PRO A O 1
ATOM 1775 N N . PRO A 1 246 ? 15.524 -1.912 5.182 1.00 88.69 246 PRO A N 1
ATOM 1776 C CA . PRO A 1 246 ? 15.346 -2.335 6.560 1.00 88.69 246 PRO A CA 1
ATOM 1777 C C . PRO A 1 246 ? 15.056 -1.132 7.466 1.00 88.69 246 PRO A C 1
ATOM 1779 O O . PRO A 1 246 ? 15.724 -0.101 7.366 1.00 88.69 246 PRO A O 1
ATOM 1782 N N . MET A 1 247 ? 14.059 -1.260 8.344 1.00 90.38 247 MET A N 1
ATOM 1783 C CA . MET A 1 247 ? 13.646 -0.194 9.266 1.00 90.38 247 MET A CA 1
ATOM 1784 C C . MET A 1 247 ? 13.585 -0.692 10.706 1.00 90.38 247 MET A C 1
ATOM 1786 O O . MET A 1 247 ? 13.295 -1.861 10.958 1.00 90.38 247 MET A O 1
ATOM 1790 N N . ALA A 1 248 ? 13.842 0.218 11.644 1.00 92.75 248 ALA A N 1
ATOM 1791 C CA . ALA A 1 248 ? 13.687 -0.030 13.070 1.00 92.75 248 ALA A CA 1
ATOM 1792 C C . ALA A 1 248 ? 12.218 0.130 13.506 1.00 92.75 248 ALA A C 1
ATOM 1794 O O . ALA A 1 248 ? 11.435 0.820 12.843 1.00 92.75 248 ALA A O 1
ATOM 1795 N N . TYR A 1 249 ? 11.850 -0.487 14.630 1.00 94.69 249 TYR A N 1
ATOM 1796 C CA . TYR A 1 249 ? 10.485 -0.440 15.164 1.00 94.69 249 TYR A CA 1
ATOM 1797 C C . TYR A 1 249 ? 10.026 0.989 15.480 1.00 94.69 249 TYR A C 1
ATOM 1799 O O . TYR A 1 249 ? 8.871 1.334 15.253 1.00 94.69 249 TYR A O 1
ATOM 1807 N N . GLU A 1 250 ? 10.932 1.857 15.929 1.00 93.81 250 GLU A N 1
ATOM 1808 C CA . GLU A 1 250 ? 10.631 3.246 16.276 1.00 93.81 250 GLU A CA 1
ATOM 1809 C C . GLU A 1 250 ? 10.063 4.024 15.081 1.00 93.81 250 GLU A C 1
ATOM 1811 O O . GLU A 1 250 ? 9.189 4.873 15.255 1.00 93.81 250 GLU A O 1
ATOM 1816 N N . ILE A 1 251 ? 10.510 3.699 13.860 1.00 91.44 251 ILE A N 1
ATOM 1817 C CA . ILE A 1 251 ? 9.990 4.293 12.622 1.00 91.44 251 ILE A CA 1
ATOM 1818 C C . ILE A 1 251 ? 8.555 3.828 12.365 1.00 91.44 251 ILE A C 1
ATOM 1820 O O . ILE A 1 251 ? 7.698 4.646 12.030 1.00 91.44 251 ILE A O 1
ATOM 1824 N N . ALA A 1 252 ? 8.267 2.538 12.559 1.00 92.75 252 ALA A N 1
ATOM 1825 C CA . ALA A 1 252 ? 6.911 2.009 12.448 1.00 92.75 252 ALA A CA 1
ATOM 1826 C C . ALA A 1 252 ? 5.980 2.628 13.506 1.00 92.75 252 ALA A C 1
ATOM 1828 O O . ALA A 1 252 ? 4.896 3.101 13.174 1.00 92.75 252 ALA A O 1
ATOM 1829 N N . ALA A 1 253 ? 6.434 2.727 14.758 1.00 95.12 253 ALA A N 1
ATOM 1830 C CA . ALA A 1 253 ? 5.690 3.359 15.846 1.00 95.12 253 ALA A CA 1
ATOM 1831 C C . ALA A 1 253 ? 5.420 4.849 15.595 1.00 95.12 253 ALA A C 1
ATOM 1833 O O . ALA A 1 253 ? 4.332 5.351 15.882 1.00 95.12 253 ALA A O 1
ATOM 1834 N N . GLN A 1 254 ? 6.383 5.566 15.014 1.00 94.06 254 GLN A N 1
ATOM 1835 C CA . GLN A 1 254 ? 6.173 6.943 14.584 1.00 94.06 254 GLN A CA 1
ATOM 1836 C C . GLN A 1 254 ? 5.114 7.037 13.477 1.00 94.06 254 GLN A C 1
ATOM 1838 O O . GLN A 1 254 ? 4.255 7.916 13.556 1.00 94.06 254 GLN A O 1
ATOM 1843 N N . ARG A 1 255 ? 5.139 6.135 12.484 1.00 92.31 255 ARG A N 1
ATOM 1844 C CA . ARG A 1 255 ? 4.114 6.080 11.427 1.00 92.31 255 ARG A CA 1
ATOM 1845 C C . ARG A 1 255 ? 2.726 5.781 11.987 1.00 92.31 255 ARG A C 1
ATOM 1847 O O . ARG A 1 255 ? 1.780 6.413 11.542 1.00 92.31 255 ARG A O 1
ATOM 1854 N N . MET A 1 256 ? 2.605 4.894 12.978 1.00 96.19 256 MET A N 1
ATOM 1855 C CA . MET A 1 256 ? 1.321 4.585 13.624 1.00 96.19 256 MET A CA 1
ATOM 1856 C C . MET A 1 256 ? 0.703 5.825 14.274 1.00 96.19 256 MET A C 1
ATOM 1858 O O . MET A 1 256 ? -0.435 6.171 13.977 1.00 96.19 256 MET A O 1
ATOM 1862 N N . ARG A 1 257 ? 1.479 6.559 15.083 1.00 96.19 257 ARG A N 1
ATOM 1863 C CA . ARG A 1 257 ? 0.996 7.811 15.693 1.00 96.19 257 ARG A CA 1
ATOM 1864 C C . ARG A 1 257 ? 0.587 8.839 14.644 1.00 96.19 257 ARG A C 1
ATOM 1866 O O . ARG A 1 257 ? -0.469 9.449 14.757 1.00 96.19 257 ARG A O 1
ATOM 1873 N N . ARG A 1 258 ? 1.403 8.995 13.600 1.00 93.19 258 ARG A N 1
ATOM 1874 C CA . ARG A 1 258 ? 1.120 9.948 12.527 1.00 93.19 258 ARG A CA 1
ATOM 1875 C C . ARG A 1 258 ? -0.101 9.552 11.695 1.00 93.19 258 ARG A C 1
ATOM 1877 O O . ARG A 1 258 ? -0.825 10.432 11.254 1.00 93.19 258 ARG A O 1
ATOM 1884 N N . ALA A 1 259 ? -0.359 8.258 11.515 1.00 94.31 259 ALA A N 1
ATOM 1885 C CA . ALA A 1 259 ? -1.584 7.770 10.890 1.00 94.31 259 ALA A CA 1
ATOM 1886 C C . ALA A 1 259 ? -2.827 8.174 11.687 1.00 94.31 259 ALA A C 1
ATOM 1888 O O . ALA A 1 259 ? -3.753 8.727 11.101 1.00 94.31 259 ALA A O 1
ATOM 1889 N N . SER A 1 260 ? -2.812 7.998 13.012 1.00 96.56 260 SER A N 1
ATOM 1890 C CA . SER A 1 260 ? -3.888 8.480 13.885 1.00 96.56 260 SER A CA 1
ATOM 1891 C C . SER A 1 260 ? -4.122 9.988 13.739 1.00 96.56 260 SER A C 1
ATOM 1893 O O . SER A 1 260 ? -5.252 10.412 13.521 1.00 96.56 260 SER A O 1
ATOM 1895 N N . GLU A 1 261 ? -3.052 10.788 13.809 1.00 94.94 261 GLU A N 1
ATOM 1896 C CA . GLU A 1 261 ? -3.115 12.254 13.697 1.00 94.94 261 GLU A CA 1
ATOM 1897 C C . GLU A 1 261 ? -3.678 12.714 12.343 1.00 94.94 261 GLU A C 1
ATOM 1899 O O . GLU A 1 261 ? -4.513 13.613 12.291 1.00 94.94 261 GLU A O 1
ATOM 1904 N N . VAL A 1 262 ? -3.232 12.105 11.239 1.00 91.56 262 VAL A N 1
ATOM 1905 C CA . VAL A 1 262 ? -3.675 12.495 9.892 1.00 91.56 262 VAL A CA 1
ATOM 1906 C C . VAL A 1 262 ? -5.142 12.133 9.661 1.00 91.56 262 VAL A C 1
ATOM 1908 O O . VAL A 1 262 ? -5.880 12.950 9.108 1.00 91.56 262 VAL A O 1
ATOM 1911 N N . ILE A 1 263 ? -5.582 10.950 10.101 1.00 95.00 263 ILE A N 1
ATOM 1912 C CA . ILE A 1 263 ? -6.991 10.545 9.999 1.00 95.00 263 ILE A CA 1
ATOM 1913 C C . ILE A 1 263 ? -7.880 11.484 10.823 1.00 95.00 263 ILE A C 1
ATOM 1915 O O . ILE A 1 263 ? -8.890 11.965 10.310 1.00 95.00 263 ILE A O 1
ATOM 1919 N N . GLU A 1 264 ? -7.469 11.824 12.047 1.00 96.38 264 GLU A N 1
ATOM 1920 C CA . GLU A 1 264 ? -8.189 12.785 12.888 1.00 96.38 264 GLU A CA 1
ATOM 1921 C C . GLU A 1 264 ? -8.278 14.163 12.234 1.00 96.38 264 GLU A C 1
ATOM 1923 O O . GLU A 1 264 ? -9.366 14.729 12.133 1.00 96.38 264 GLU A O 1
ATOM 1928 N N . GLN A 1 265 ? -7.153 14.689 11.745 1.00 94.19 265 GLN A N 1
ATOM 1929 C CA . GLN A 1 265 ? -7.104 16.005 11.115 1.00 94.19 265 GLN A CA 1
ATOM 1930 C C . GLN A 1 265 ? -8.014 16.094 9.884 1.00 94.19 265 GLN A C 1
ATOM 1932 O O . GLN A 1 265 ? -8.602 17.146 9.631 1.00 94.19 265 GLN A O 1
ATOM 1937 N N . ARG A 1 266 ? -8.103 15.016 9.102 1.00 91.94 266 ARG A N 1
ATOM 1938 C CA . ARG A 1 266 ? -8.822 15.005 7.827 1.00 91.94 266 ARG A CA 1
ATOM 1939 C C . ARG A 1 266 ? -10.307 14.706 7.977 1.00 91.94 266 ARG A C 1
ATOM 1941 O O . ARG A 1 266 ? -11.120 15.364 7.335 1.00 91.94 266 ARG A O 1
ATOM 1948 N N . HIS A 1 267 ? -10.646 13.736 8.820 1.00 95.44 267 HIS A N 1
ATOM 1949 C CA . HIS A 1 267 ? -11.996 13.171 8.889 1.00 95.44 267 HIS A CA 1
ATOM 1950 C C . HIS A 1 267 ? -12.727 13.487 10.198 1.00 95.44 267 HIS A C 1
ATOM 1952 O O . HIS A 1 267 ? -13.927 13.249 10.311 1.00 95.44 267 HIS A O 1
ATOM 1958 N N . GLY A 1 268 ? -12.035 14.059 11.187 1.00 96.50 268 GLY A N 1
ATOM 1959 C CA . GLY A 1 268 ? -12.636 14.508 12.444 1.00 96.50 268 GLY A CA 1
ATOM 1960 C C . GLY A 1 268 ? -12.911 13.398 13.462 1.00 96.50 268 GLY A C 1
ATOM 1961 O O . GLY A 1 268 ? -13.666 13.626 14.407 1.00 96.50 268 GLY A O 1
ATOM 1962 N N . PHE A 1 269 ? -12.316 12.213 13.297 1.00 96.94 269 PHE A N 1
ATOM 1963 C CA . PHE A 1 269 ? -12.394 11.111 14.260 1.00 96.94 269 PHE A CA 1
ATOM 1964 C C . PHE A 1 269 ? -11.028 10.454 14.474 1.00 96.94 269 PHE A C 1
ATOM 1966 O O . PHE A 1 269 ? -10.186 10.423 13.581 1.00 96.94 269 PHE A O 1
ATOM 1973 N N . TYR A 1 270 ? -10.809 9.907 15.669 1.00 97.19 270 TYR A N 1
ATOM 1974 C CA . TYR A 1 270 ? -9.523 9.340 16.064 1.00 97.19 270 TYR A CA 1
ATOM 1975 C C . TYR A 1 270 ? -9.550 7.810 16.031 1.00 97.19 270 TYR A C 1
ATOM 1977 O O . TYR A 1 270 ? -10.398 7.194 16.672 1.00 97.19 270 TYR A O 1
ATOM 1985 N N . ILE A 1 271 ? -8.579 7.203 15.344 1.00 98.25 271 ILE A N 1
ATOM 1986 C CA . ILE A 1 271 ? -8.335 5.754 15.354 1.00 98.25 271 ILE A CA 1
ATOM 1987 C C . ILE A 1 271 ? -6.955 5.505 15.945 1.00 98.25 271 ILE A C 1
ATOM 1989 O O . ILE A 1 271 ? -5.969 6.095 15.500 1.00 98.25 271 ILE A O 1
ATOM 1993 N N . THR A 1 272 ? -6.855 4.599 16.913 1.00 98.44 272 THR A N 1
ATOM 1994 C CA . THR A 1 272 ? -5.557 4.229 17.490 1.00 98.44 272 THR A CA 1
ATOM 1995 C C . THR A 1 272 ? -4.880 3.165 16.633 1.00 98.44 272 THR A C 1
ATOM 1997 O O . THR A 1 272 ? -5.386 2.054 16.537 1.00 98.44 272 THR A O 1
ATOM 2000 N N . PHE A 1 273 ? -3.715 3.468 16.061 1.00 98.56 273 PHE A N 1
ATOM 2001 C CA . PHE A 1 273 ? -2.869 2.466 15.406 1.00 98.56 273 PHE A CA 1
ATOM 2002 C C . PHE A 1 273 ? -1.845 1.940 16.413 1.00 98.56 273 PHE A C 1
ATOM 2004 O O . PHE A 1 273 ? -1.103 2.719 17.017 1.00 98.56 273 PHE A O 1
ATOM 2011 N N . MET A 1 274 ? -1.788 0.625 16.600 1.00 97.69 274 MET A N 1
ATOM 2012 C CA . MET A 1 274 ? -0.858 -0.002 17.534 1.00 97.69 274 MET A CA 1
ATOM 2013 C C . MET A 1 274 ? -0.381 -1.366 17.051 1.00 97.69 274 MET A C 1
ATOM 2015 O O . MET A 1 274 ? -1.032 -2.035 16.259 1.00 97.69 274 MET A O 1
ATOM 2019 N N . ALA A 1 275 ? 0.762 -1.796 17.567 1.00 97.25 275 ALA A N 1
ATOM 2020 C CA . ALA A 1 275 ? 1.323 -3.110 17.304 1.00 97.25 275 ALA A CA 1
ATOM 2021 C C . ALA A 1 275 ? 1.651 -3.733 18.674 1.00 97.25 275 ALA A C 1
ATOM 2023 O O . ALA A 1 275 ? 2.664 -3.369 19.278 1.00 97.25 275 ALA A O 1
ATOM 2024 N N . PRO A 1 276 ? 0.771 -4.573 19.253 1.00 93.06 276 PRO A N 1
ATOM 2025 C CA . PRO A 1 276 ? 1.024 -5.192 20.553 1.00 93.06 276 PRO A CA 1
ATOM 2026 C C . PRO A 1 276 ? 2.096 -6.288 20.445 1.00 93.06 276 PRO A C 1
ATOM 2028 O O . PRO A 1 276 ? 2.180 -6.985 19.440 1.00 93.06 276 PRO A O 1
ATOM 2031 N N . GLY A 1 277 ? 2.922 -6.465 21.479 1.00 90.12 277 GLY A N 1
ATOM 2032 C CA . GLY A 1 277 ? 3.937 -7.527 21.537 1.00 90.12 277 GLY A CA 1
ATOM 2033 C C . GLY A 1 277 ? 5.383 -7.043 21.408 1.00 90.12 277 GLY A C 1
ATOM 2034 O O . GLY A 1 277 ? 5.684 -5.862 21.585 1.00 90.12 277 GLY A O 1
ATOM 2035 N N . THR A 1 278 ? 6.293 -7.986 21.153 1.00 86.12 278 THR A N 1
ATOM 2036 C CA . THR A 1 278 ? 7.741 -7.737 21.098 1.00 86.12 278 THR A CA 1
ATOM 2037 C C . THR A 1 278 ? 8.229 -7.755 19.656 1.00 86.12 278 THR A C 1
ATOM 2039 O O . THR A 1 278 ? 8.079 -8.756 18.959 1.00 86.12 278 THR A O 1
ATOM 2042 N N . TYR A 1 279 ? 8.877 -6.670 19.236 1.00 88.25 279 TYR A N 1
ATOM 2043 C CA . TYR A 1 279 ? 9.366 -6.484 17.873 1.00 88.25 279 TYR A CA 1
ATOM 2044 C C . TYR A 1 279 ? 10.891 -6.476 17.866 1.00 88.25 279 TYR A C 1
ATOM 2046 O O . TYR A 1 279 ? 11.521 -5.644 18.516 1.00 88.25 279 TYR A O 1
ATOM 2054 N N . ALA A 1 280 ? 11.488 -7.405 17.124 1.00 81.38 280 ALA A N 1
ATOM 2055 C CA . ALA A 1 280 ? 12.930 -7.494 16.940 1.00 81.38 280 ALA A CA 1
ATOM 2056 C C . ALA A 1 280 ? 13.270 -7.583 15.448 1.00 81.38 280 ALA A C 1
ATOM 2058 O O . ALA A 1 280 ? 12.504 -8.122 14.650 1.00 81.38 280 ALA A O 1
ATOM 2059 N N . GLY A 1 281 ? 14.431 -7.055 15.065 1.00 86.38 281 GLY A N 1
ATOM 2060 C CA . GLY A 1 281 ? 14.898 -7.092 13.680 1.00 86.38 281 GLY A CA 1
ATOM 2061 C C . GLY A 1 281 ? 14.172 -6.110 12.757 1.00 86.38 281 GLY A C 1
ATOM 2062 O O . GLY A 1 281 ? 13.733 -5.042 13.180 1.00 86.38 281 GLY A O 1
ATOM 2063 N N . ASN A 1 282 ? 14.093 -6.459 11.473 1.00 90.88 282 ASN A N 1
ATOM 2064 C CA . ASN A 1 282 ? 13.587 -5.581 10.423 1.00 90.88 282 ASN A CA 1
ATOM 2065 C C . ASN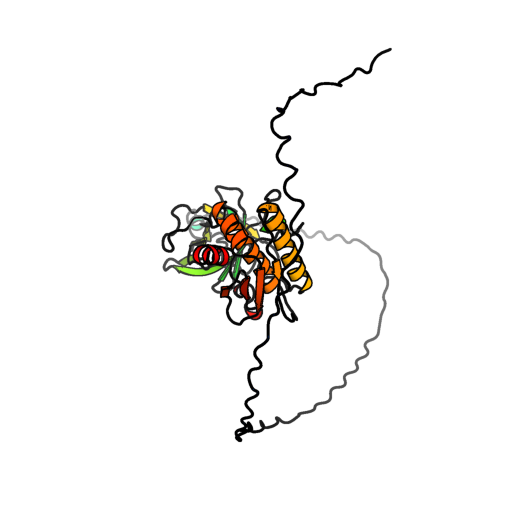 A 1 282 ? 12.062 -5.378 10.510 1.00 90.88 282 ASN A C 1
ATOM 2067 O O . ASN A 1 282 ? 11.301 -6.316 10.297 1.00 90.88 282 ASN A O 1
ATOM 2071 N N . GLN A 1 283 ? 11.630 -4.135 10.734 1.00 94.44 283 GLN A N 1
ATOM 2072 C CA . GLN A 1 283 ? 10.223 -3.722 10.814 1.00 94.44 283 GLN A CA 1
ATOM 2073 C C . GLN A 1 283 ? 9.741 -2.960 9.573 1.00 94.44 283 GLN A C 1
ATOM 2075 O O . GLN A 1 283 ? 8.744 -2.241 9.632 1.00 94.44 283 GLN A O 1
ATOM 2080 N N . ALA A 1 284 ? 10.431 -3.105 8.438 1.00 93.00 284 ALA A N 1
ATOM 2081 C CA . ALA A 1 284 ? 10.036 -2.461 7.189 1.00 93.00 284 ALA A CA 1
ATOM 2082 C C . ALA A 1 284 ? 8.608 -2.838 6.775 1.00 93.00 284 ALA A C 1
ATOM 2084 O O . ALA A 1 284 ? 7.825 -1.948 6.473 1.00 93.00 284 ALA A O 1
ATOM 2085 N N . VAL A 1 285 ? 8.251 -4.129 6.843 1.00 94.38 285 VAL A N 1
ATOM 2086 C CA . VAL A 1 285 ? 6.911 -4.625 6.474 1.00 94.38 285 VAL A CA 1
ATOM 2087 C C . VAL A 1 285 ? 5.829 -4.065 7.395 1.00 94.38 285 VAL A C 1
ATOM 2089 O O . VAL A 1 285 ? 4.785 -3.655 6.907 1.00 94.38 285 VAL A O 1
ATOM 2092 N N . LEU A 1 286 ? 6.092 -3.971 8.704 1.00 95.88 286 LEU A N 1
ATOM 2093 C CA . LEU A 1 286 ? 5.169 -3.353 9.660 1.00 95.88 286 LEU A CA 1
ATOM 2094 C C . LEU A 1 286 ? 4.958 -1.870 9.340 1.00 95.88 286 LEU A C 1
ATOM 2096 O O . LEU A 1 286 ? 3.826 -1.417 9.201 1.00 95.88 286 LEU A O 1
ATOM 2100 N N . ALA A 1 287 ? 6.047 -1.112 9.186 1.00 93.56 287 ALA A N 1
ATOM 2101 C CA . ALA A 1 287 ? 5.991 0.311 8.853 1.00 93.56 287 ALA A CA 1
ATOM 2102 C C . ALA A 1 287 ? 5.196 0.566 7.561 1.00 93.56 287 ALA A C 1
ATOM 2104 O O . ALA A 1 287 ? 4.551 1.604 7.402 1.00 93.56 287 ALA A O 1
ATOM 2105 N N . ASP A 1 288 ? 5.282 -0.374 6.632 1.00 92.25 288 ASP A N 1
ATOM 2106 C CA . ASP A 1 288 ? 4.613 -0.374 5.348 1.00 92.25 288 ASP A CA 1
ATOM 2107 C C . ASP A 1 288 ? 3.140 -0.815 5.455 1.00 92.25 288 ASP A C 1
ATOM 2109 O O . ASP A 1 288 ? 2.291 -0.208 4.804 1.00 92.25 288 ASP A O 1
ATOM 2113 N N . ALA A 1 289 ? 2.810 -1.797 6.295 1.00 95.50 289 ALA A N 1
ATOM 2114 C CA . ALA A 1 289 ? 1.435 -2.212 6.583 1.00 95.50 289 ALA A CA 1
ATOM 2115 C C . ALA A 1 289 ? 0.631 -1.086 7.249 1.00 95.50 289 ALA A C 1
ATOM 2117 O O . ALA A 1 289 ? -0.538 -0.880 6.929 1.00 95.50 289 ALA A O 1
ATOM 2118 N N . VAL A 1 290 ? 1.270 -0.307 8.127 1.00 95.75 290 VAL A N 1
ATOM 2119 C CA . VAL A 1 290 ? 0.666 0.884 8.744 1.00 95.75 290 VAL A CA 1
ATOM 2120 C C . VAL A 1 290 ? 0.247 1.896 7.683 1.00 95.75 290 VAL A C 1
ATOM 2122 O O . VAL A 1 290 ? -0.871 2.402 7.722 1.00 95.75 290 VAL A O 1
ATOM 2125 N N . LEU A 1 291 ? 1.129 2.168 6.717 1.00 92.12 291 LEU A N 1
ATOM 2126 C CA . LEU A 1 291 ? 0.857 3.112 5.635 1.00 92.12 291 LEU A CA 1
ATOM 2127 C C . LEU A 1 291 ? -0.303 2.637 4.756 1.00 92.12 291 LEU A C 1
ATOM 2129 O O . LEU A 1 291 ? -1.222 3.414 4.506 1.00 92.12 291 LEU A O 1
ATOM 2133 N N . THR A 1 292 ? -0.286 1.375 4.310 1.00 92.81 292 THR A N 1
ATOM 2134 C CA . THR A 1 292 ? -1.345 0.849 3.432 1.00 92.81 292 THR A CA 1
ATOM 2135 C C . THR A 1 292 ? -2.682 0.769 4.149 1.00 92.81 292 THR A C 1
ATOM 2137 O O . THR A 1 292 ? -3.702 1.120 3.566 1.00 92.81 292 THR A O 1
ATOM 2140 N N . THR A 1 293 ? -2.683 0.409 5.432 1.00 96.69 293 THR A N 1
ATOM 2141 C CA . THR A 1 293 ? -3.907 0.370 6.240 1.00 96.69 293 THR A CA 1
ATOM 2142 C C . THR A 1 29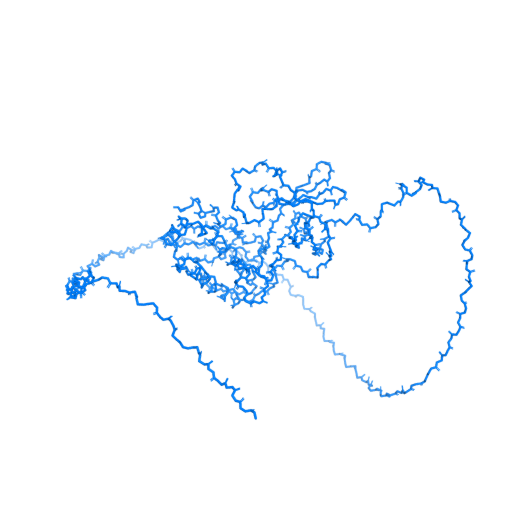3 ? -4.487 1.763 6.457 1.00 96.69 293 THR A C 1
ATOM 2144 O O . THR A 1 293 ? -5.680 1.965 6.248 1.00 96.69 293 THR A O 1
ATOM 2147 N N . ALA A 1 294 ? -3.656 2.745 6.817 1.00 95.56 294 ALA A N 1
ATOM 2148 C CA . ALA A 1 294 ? -4.105 4.125 6.990 1.00 95.56 294 ALA A CA 1
ATOM 2149 C C . ALA A 1 294 ? -4.689 4.702 5.693 1.00 95.56 294 ALA A C 1
ATOM 2151 O O . ALA A 1 294 ? -5.737 5.338 5.725 1.00 95.56 294 ALA A O 1
ATOM 2152 N N . LYS A 1 295 ? -4.053 4.425 4.549 1.00 91.06 295 LYS A N 1
ATOM 2153 C CA . LYS A 1 295 ? -4.567 4.809 3.230 1.00 91.06 295 LYS A CA 1
ATOM 2154 C C . LYS A 1 295 ? -5.884 4.113 2.889 1.00 91.06 295 LYS A C 1
ATOM 2156 O O . LYS A 1 295 ? -6.800 4.755 2.393 1.00 91.06 295 LYS A O 1
ATOM 2161 N N . GLY A 1 296 ? -6.001 2.818 3.175 1.00 92.62 296 GLY A N 1
ATOM 2162 C CA . GLY A 1 296 ? -7.235 2.079 2.923 1.00 92.62 296 GLY A CA 1
ATOM 2163 C C . GLY A 1 296 ? -8.421 2.628 3.720 1.00 92.62 296 GLY A C 1
ATOM 2164 O O . GLY A 1 296 ? -9.505 2.798 3.167 1.00 92.62 296 GLY A O 1
ATOM 2165 N N . ILE A 1 297 ? -8.193 2.976 4.993 1.00 96.00 297 ILE A N 1
ATOM 2166 C CA . ILE A 1 297 ? -9.180 3.644 5.858 1.00 96.00 297 ILE A CA 1
ATOM 2167 C C . ILE A 1 297 ? -9.532 5.034 5.319 1.00 96.00 297 ILE A C 1
ATOM 2169 O O . ILE A 1 297 ? -10.705 5.387 5.268 1.00 96.00 297 ILE A O 1
ATOM 2173 N N . ASP A 1 298 ? -8.533 5.812 4.903 1.00 93.00 298 ASP A N 1
ATOM 2174 C CA . ASP A 1 298 ? -8.723 7.141 4.317 1.00 93.00 298 ASP A CA 1
ATOM 2175 C C . ASP A 1 298 ? -9.576 7.113 3.049 1.00 93.00 298 ASP A C 1
ATOM 2177 O O . ASP A 1 298 ? -10.432 7.975 2.885 1.00 93.00 298 ASP A O 1
ATOM 2181 N N . HIS A 1 299 ? -9.406 6.099 2.197 1.00 89.75 299 HIS A N 1
ATOM 2182 C CA . HIS A 1 299 ? -10.251 5.907 1.019 1.00 89.75 299 HIS A CA 1
ATOM 2183 C C . HIS A 1 299 ? -11.717 5.659 1.385 1.00 89.75 299 HIS A C 1
ATOM 2185 O O . HIS A 1 299 ? -12.591 6.293 0.802 1.00 89.75 299 HIS A O 1
ATOM 2191 N N . VAL A 1 300 ? -11.999 4.809 2.379 1.00 93.50 300 VAL A N 1
ATOM 2192 C CA . VAL A 1 300 ? -13.382 4.588 2.847 1.00 93.50 300 VAL A CA 1
ATOM 2193 C C . VAL A 1 300 ? -13.948 5.852 3.493 1.00 93.50 300 VAL A C 1
ATOM 2195 O O . VAL A 1 300 ? -15.102 6.209 3.276 1.00 93.50 300 VAL A O 1
ATOM 2198 N N . ALA A 1 301 ? -13.132 6.562 4.272 1.00 94.69 301 ALA A N 1
ATOM 2199 C CA . ALA A 1 301 ? -13.533 7.791 4.943 1.00 94.69 301 ALA A CA 1
ATOM 2200 C C . ALA A 1 301 ? -13.631 9.010 4.005 1.00 94.69 301 ALA A C 1
ATOM 2202 O O . ALA A 1 301 ? -14.158 10.044 4.402 1.00 94.69 301 ALA A O 1
ATOM 2203 N N . ALA A 1 302 ? -13.165 8.916 2.757 1.00 89.12 302 ALA A N 1
ATOM 2204 C CA . ALA A 1 302 ? -13.346 9.982 1.775 1.00 89.12 302 ALA A CA 1
ATOM 2205 C C . ALA A 1 302 ? -14.830 10.187 1.407 1.00 89.12 302 ALA A C 1
ATOM 2207 O O . ALA A 1 302 ? -15.232 11.304 1.075 1.00 89.12 302 ALA A O 1
ATOM 2208 N N . ASP A 1 303 ? -15.653 9.137 1.501 1.00 90.44 303 ASP A N 1
ATOM 2209 C CA . ASP A 1 303 ? -17.108 9.241 1.402 1.00 90.44 303 ASP A CA 1
ATOM 2210 C C . ASP A 1 303 ? -17.721 9.648 2.760 1.00 90.44 303 ASP A C 1
ATOM 2212 O O . ASP A 1 303 ? -17.433 9.009 3.773 1.00 90.44 303 ASP A O 1
ATOM 2216 N N . PRO A 1 304 ? -18.608 10.664 2.833 1.00 93.12 304 PRO A N 1
ATOM 2217 C CA . PRO A 1 304 ? -19.215 11.084 4.097 1.00 93.12 304 PRO A CA 1
ATOM 2218 C C . PRO A 1 304 ? -19.976 9.983 4.850 1.00 93.12 304 PRO A C 1
ATOM 2220 O O . PRO A 1 304 ? -20.033 10.014 6.084 1.00 93.12 304 PRO A O 1
ATOM 2223 N N . LEU A 1 305 ? -20.588 9.027 4.139 1.00 94.38 305 LEU A N 1
ATOM 2224 C CA . LEU A 1 305 ? -21.256 7.890 4.772 1.00 94.38 305 LEU A CA 1
ATOM 2225 C C . LEU A 1 305 ? -20.221 6.874 5.268 1.00 94.38 305 LEU A C 1
ATOM 2227 O O . LEU A 1 305 ? -20.302 6.469 6.429 1.00 94.38 305 LEU A O 1
ATOM 2231 N N . GLY A 1 306 ? -19.215 6.549 4.455 1.00 94.62 306 GLY A N 1
ATOM 2232 C CA . GLY A 1 306 ? -18.072 5.729 4.858 1.00 94.62 306 GLY A CA 1
ATOM 2233 C C . GLY A 1 306 ? -17.354 6.271 6.100 1.00 94.62 306 GLY A C 1
ATOM 2234 O O . GLY A 1 306 ? -17.185 5.541 7.076 1.00 94.62 306 GLY A O 1
ATOM 2235 N N . ALA A 1 307 ? -17.043 7.571 6.140 1.00 95.38 307 ALA A N 1
ATOM 2236 C CA . ALA A 1 307 ? -16.443 8.251 7.293 1.00 95.38 307 ALA A CA 1
ATOM 2237 C C . ALA A 1 307 ? -17.247 8.046 8.576 1.00 95.38 307 ALA A C 1
ATOM 2239 O O . ALA A 1 307 ? -16.689 7.733 9.628 1.00 95.38 307 ALA A O 1
ATOM 2240 N N . ARG A 1 308 ? -18.572 8.206 8.493 1.00 96.44 308 ARG A N 1
ATOM 2241 C CA . ARG A 1 308 ? -19.454 8.030 9.644 1.00 96.44 308 ARG A CA 1
ATOM 2242 C C . ARG A 1 308 ? -19.444 6.589 10.144 1.00 96.44 308 ARG A C 1
ATOM 2244 O O . ARG A 1 308 ? -19.371 6.376 11.351 1.00 96.44 308 ARG A O 1
ATOM 2251 N N . ILE A 1 309 ? -19.518 5.610 9.243 1.00 96.38 309 ILE A N 1
ATOM 2252 C CA . ILE A 1 309 ? -19.527 4.199 9.641 1.00 96.38 309 ILE A CA 1
ATOM 2253 C C . ILE A 1 309 ? -18.179 3.809 10.253 1.00 96.38 309 ILE A C 1
ATOM 2255 O O . ILE A 1 309 ? -18.155 3.172 11.305 1.00 96.38 309 ILE A O 1
ATOM 2259 N N . VAL A 1 310 ? -17.066 4.238 9.650 1.00 97.19 310 VAL A N 1
ATOM 2260 C CA . VAL A 1 310 ? -15.719 4.038 10.201 1.00 97.19 310 VAL A CA 1
ATOM 2261 C C . VAL A 1 310 ? -15.619 4.647 11.602 1.00 97.19 310 VAL A C 1
ATOM 2263 O O . VAL A 1 310 ? -15.211 3.954 12.527 1.00 97.19 310 VAL A O 1
ATOM 2266 N N . ALA A 1 311 ? -16.068 5.890 11.796 1.00 96.88 311 ALA A N 1
ATOM 2267 C CA . ALA A 1 311 ? -16.050 6.551 13.103 1.00 96.88 311 ALA A CA 1
ATOM 2268 C C . ALA A 1 311 ? -16.887 5.822 14.173 1.00 96.88 311 ALA A C 1
ATOM 2270 O O . ALA A 1 311 ? -16.530 5.829 15.349 1.00 96.88 311 ALA A O 1
ATOM 2271 N N . GLU A 1 312 ? -18.008 5.205 13.786 1.00 96.62 312 GLU A N 1
ATOM 2272 C CA . GLU A 1 312 ? -18.890 4.471 14.702 1.00 96.62 312 GLU A CA 1
ATOM 2273 C C . GLU A 1 312 ? -18.379 3.051 15.014 1.00 96.62 312 GLU A C 1
ATOM 2275 O O . GLU A 1 312 ? -18.666 2.521 16.090 1.00 96.62 312 GLU A O 1
ATOM 2280 N N . ARG A 1 313 ? -17.648 2.416 14.087 1.00 97.31 313 ARG A N 1
ATOM 2281 C CA . ARG A 1 313 ? -17.336 0.976 14.136 1.00 97.31 313 ARG A CA 1
ATOM 2282 C C . ARG A 1 313 ? -15.860 0.619 14.195 1.00 97.31 313 ARG A C 1
ATOM 2284 O O . ARG A 1 313 ? -15.562 -0.558 14.364 1.00 97.31 313 ARG A O 1
ATOM 2291 N N . LEU A 1 314 ? -14.945 1.567 14.044 1.00 98.12 314 LEU A N 1
ATOM 2292 C CA . LEU A 1 314 ? -13.509 1.314 14.068 1.00 98.12 314 LEU A CA 1
ATOM 2293 C C . LEU A 1 314 ? -12.829 2.284 15.035 1.00 98.12 314 LEU A C 1
ATOM 2295 O O . LEU A 1 314 ? -12.698 3.470 14.759 1.00 98.12 314 LEU A O 1
ATOM 2299 N N . ALA A 1 315 ? -12.376 1.761 16.171 1.00 97.81 315 ALA A N 1
ATOM 2300 C CA . ALA A 1 315 ? -11.676 2.527 17.199 1.00 97.81 315 ALA A CA 1
ATOM 2301 C C . ALA A 1 315 ? -10.166 2.246 17.208 1.00 97.81 315 ALA A C 1
ATOM 2303 O O . ALA A 1 315 ? -9.361 3.126 17.532 1.00 97.81 315 ALA A O 1
ATOM 2304 N N . VAL A 1 316 ? -9.773 1.014 16.869 1.00 98.38 316 VAL A N 1
ATOM 2305 C CA . VAL A 1 316 ? -8.391 0.538 16.985 1.00 98.38 316 VAL A CA 1
ATOM 2306 C C . VAL A 1 316 ? -7.987 -0.263 15.752 1.00 98.38 316 VAL A C 1
ATOM 2308 O O . VAL A 1 316 ? -8.771 -1.041 15.216 1.00 98.38 316 VAL A O 1
ATOM 2311 N N . VAL A 1 317 ? -6.738 -0.094 15.328 1.00 98.69 317 VAL A N 1
ATOM 2312 C CA . VAL A 1 317 ? -6.059 -0.936 14.344 1.00 98.69 317 VAL A CA 1
ATOM 2313 C C . VAL A 1 317 ? -4.867 -1.592 15.030 1.00 98.69 317 VAL A C 1
ATOM 2315 O O . VAL A 1 317 ? -3.968 -0.898 15.511 1.00 98.69 317 VAL A O 1
ATOM 2318 N N . GLU A 1 318 ? -4.856 -2.920 15.067 1.00 98.31 318 GLU A N 1
ATOM 2319 C CA . GLU A 1 318 ? -3.799 -3.717 15.685 1.00 98.31 318 GLU A CA 1
ATOM 2320 C C . GLU A 1 318 ? -2.995 -4.461 14.622 1.00 98.31 318 GLU A C 1
ATOM 2322 O O . GLU A 1 318 ? -3.556 -5.220 13.839 1.00 98.31 318 GLU A O 1
ATOM 2327 N N . PHE A 1 319 ? -1.675 -4.294 14.610 1.00 98.25 319 PHE A N 1
ATOM 2328 C CA . PHE A 1 319 ? -0.792 -5.048 13.721 1.00 98.25 319 PHE A CA 1
ATOM 2329 C C . PHE A 1 319 ? -0.215 -6.257 14.444 1.00 98.25 319 PHE A C 1
ATOM 2331 O O . PHE A 1 319 ? 0.447 -6.108 15.471 1.00 98.25 319 PHE A O 1
ATOM 2338 N N . VAL A 1 320 ? -0.433 -7.447 13.885 1.00 97.19 320 VAL A N 1
ATOM 2339 C CA . VAL A 1 320 ? 0.021 -8.715 14.463 1.00 97.19 320 VAL A CA 1
ATOM 2340 C C . VAL A 1 320 ? 0.835 -9.484 13.420 1.00 97.19 320 VAL A C 1
ATOM 2342 O O . VAL A 1 320 ? 0.368 -9.657 12.295 1.00 97.19 320 VAL A O 1
ATOM 2345 N N . PRO A 1 321 ? 2.058 -9.944 13.735 1.00 96.12 321 PRO A N 1
ATOM 2346 C CA . PRO A 1 321 ? 2.816 -10.764 12.802 1.00 96.12 321 PRO A CA 1
ATOM 2347 C C . PRO A 1 321 ? 2.174 -12.152 12.639 1.00 96.12 321 PRO A C 1
ATOM 2349 O O . PRO A 1 321 ? 1.841 -12.794 13.633 1.00 96.12 321 PRO A O 1
ATOM 2352 N N . ASP A 1 322 ? 2.053 -12.631 11.402 1.00 95.75 322 ASP A N 1
ATOM 2353 C CA . ASP A 1 322 ? 1.532 -13.962 11.058 1.00 95.75 322 ASP A CA 1
ATOM 2354 C C . ASP A 1 322 ? 2.208 -14.520 9.790 1.00 95.75 322 ASP A C 1
ATOM 2356 O O . ASP A 1 322 ? 2.913 -13.807 9.074 1.00 95.75 322 ASP A O 1
ATOM 2360 N N . ALA A 1 323 ? 2.029 -15.809 9.502 1.00 93.25 323 ALA A N 1
ATOM 2361 C CA . ALA A 1 323 ? 2.548 -16.452 8.297 1.00 93.25 323 ALA A CA 1
ATOM 2362 C C . ALA A 1 323 ? 1.824 -15.983 7.024 1.00 93.25 323 ALA A C 1
ATOM 2364 O O . ALA A 1 323 ? 2.449 -15.887 5.964 1.00 93.25 323 ALA A O 1
ATOM 2365 N N . GLU A 1 324 ? 0.537 -15.654 7.123 1.00 93.00 324 GLU A N 1
ATOM 2366 C CA . GLU A 1 324 ? -0.284 -15.213 5.997 1.00 93.00 324 GLU A CA 1
ATOM 2367 C C . GLU A 1 324 ? -0.853 -13.811 6.253 1.00 93.00 324 GLU A C 1
ATOM 2369 O O . GLU A 1 324 ? -1.413 -13.557 7.323 1.00 93.00 324 GLU A O 1
ATOM 2374 N N . PRO A 1 325 ? -0.720 -12.874 5.295 1.00 94.69 325 PRO A N 1
ATOM 2375 C CA . PRO A 1 325 ? -1.320 -11.558 5.436 1.00 94.69 325 PRO A CA 1
ATOM 2376 C C . PRO A 1 325 ? -2.846 -11.669 5.363 1.00 94.69 325 PRO A C 1
ATOM 2378 O O . PRO A 1 325 ? -3.398 -12.188 4.394 1.00 94.69 325 PRO A O 1
ATOM 2381 N N . SER A 1 326 ? -3.539 -11.164 6.379 1.00 95.88 326 SER A N 1
ATOM 2382 C CA . SER A 1 326 ? -5.002 -11.188 6.449 1.00 95.88 326 SER A CA 1
ATOM 2383 C C . SER A 1 326 ? -5.531 -10.049 7.322 1.00 95.88 326 SER A C 1
ATOM 2385 O O . SER A 1 326 ? -4.766 -9.304 7.935 1.00 95.88 326 SER A O 1
ATOM 2387 N N . MET A 1 327 ? -6.849 -9.865 7.351 1.00 97.88 327 MET A N 1
ATOM 2388 C CA . MET A 1 327 ? -7.501 -8.828 8.150 1.00 97.88 327 MET A CA 1
ATOM 2389 C C . MET A 1 327 ? -8.727 -9.398 8.845 1.00 97.88 327 MET A C 1
ATOM 2391 O O . MET A 1 327 ? -9.437 -10.235 8.286 1.00 97.88 327 MET A O 1
ATOM 2395 N N . LYS A 1 328 ? -8.980 -8.927 10.064 1.00 97.88 328 LYS A N 1
ATOM 2396 C CA . LYS A 1 328 ? -10.155 -9.297 10.846 1.00 97.88 328 LYS A CA 1
ATOM 2397 C C . LYS A 1 328 ? -10.680 -8.080 11.594 1.00 97.88 328 LYS A C 1
ATOM 2399 O O . LYS A 1 328 ? -9.919 -7.396 12.261 1.00 97.88 328 LYS A O 1
ATOM 2404 N N . LEU A 1 329 ? -11.983 -7.835 11.511 1.00 98.06 329 LEU A N 1
ATOM 2405 C CA . LEU A 1 329 ? -12.663 -6.763 12.233 1.00 98.06 329 LEU A CA 1
ATOM 2406 C C . LEU A 1 329 ? -13.542 -7.397 13.302 1.00 98.06 329 LEU A C 1
ATOM 2408 O O . LEU A 1 329 ? -14.417 -8.204 12.989 1.00 98.06 329 LEU A O 1
ATOM 2412 N N . GLN A 1 330 ? -13.291 -7.056 14.560 1.00 97.44 330 GLN A N 1
ATOM 2413 C CA . GLN A 1 330 ? -14.047 -7.576 15.688 1.00 97.44 330 GLN A CA 1
ATOM 2414 C C . GLN A 1 330 ? -14.148 -6.514 16.782 1.00 97.44 330 GLN A C 1
ATOM 2416 O O . GLN A 1 330 ? -13.142 -5.936 17.175 1.00 97.44 330 GLN A O 1
ATOM 2421 N N . ASP A 1 331 ? -15.365 -6.265 17.274 1.00 95.31 331 ASP A N 1
ATOM 2422 C CA . ASP A 1 331 ? -15.630 -5.409 18.442 1.00 95.31 331 ASP A CA 1
ATOM 2423 C C . ASP A 1 331 ? -14.974 -4.012 18.375 1.00 95.31 331 ASP A C 1
ATOM 2425 O O . ASP A 1 331 ? -14.536 -3.459 19.381 1.00 95.31 331 ASP A O 1
ATOM 2429 N N . GLY A 1 332 ? -14.894 -3.425 17.177 1.00 96.50 332 GLY A N 1
ATOM 2430 C CA . GLY A 1 332 ? -14.280 -2.111 16.972 1.00 96.50 332 GLY A CA 1
ATOM 2431 C C . GLY A 1 332 ? -12.767 -2.114 16.748 1.00 96.50 332 GLY A C 1
ATOM 2432 O O . GLY A 1 332 ? -12.179 -1.041 16.592 1.00 96.50 332 GLY A O 1
ATOM 2433 N N . ALA A 1 333 ? -12.139 -3.290 16.714 1.00 98.00 333 ALA A N 1
ATOM 2434 C CA . ALA A 1 333 ? -10.720 -3.470 16.449 1.00 98.00 333 ALA A CA 1
ATOM 2435 C C . ALA A 1 333 ? -10.494 -4.173 15.101 1.00 98.00 333 ALA A C 1
ATOM 2437 O O . ALA A 1 333 ? -10.975 -5.286 14.874 1.00 98.00 333 ALA A O 1
ATOM 2438 N N . LEU A 1 334 ? -9.750 -3.522 14.203 1.00 98.56 334 LEU A N 1
ATOM 2439 C CA . LEU A 1 334 ? -9.231 -4.129 12.980 1.00 98.56 334 LEU A CA 1
ATOM 2440 C C . LEU A 1 334 ? -7.858 -4.737 13.275 1.00 98.56 334 LEU A C 1
ATOM 2442 O O . LEU A 1 334 ? -6.865 -4.018 13.376 1.00 98.56 334 LEU A O 1
ATOM 2446 N N . THR A 1 335 ? -7.786 -6.057 13.383 1.00 98.50 335 THR A N 1
ATOM 2447 C CA . THR A 1 335 ? -6.520 -6.786 13.432 1.00 98.50 335 THR A CA 1
ATOM 2448 C C . THR A 1 335 ? -6.001 -6.999 12.012 1.00 98.50 335 THR A C 1
ATOM 2450 O O . THR A 1 335 ? -6.649 -7.652 11.192 1.00 98.50 335 THR A O 1
ATOM 2453 N N . VAL A 1 336 ? -4.822 -6.456 11.726 1.00 98.31 336 VAL A N 1
ATOM 2454 C CA . VAL A 1 336 ? -4.083 -6.622 10.476 1.00 98.31 336 VAL A CA 1
ATOM 2455 C C . VAL A 1 336 ? -2.946 -7.606 10.712 1.00 98.31 336 VAL A C 1
ATOM 2457 O O . VAL A 1 336 ? -1.956 -7.293 11.381 1.00 98.31 336 VAL A O 1
ATOM 2460 N N . TYR A 1 337 ? -3.085 -8.794 10.138 1.00 97.62 337 TYR A N 1
ATOM 2461 C CA . TYR A 1 337 ? -2.053 -9.817 10.147 1.00 97.62 337 TYR A CA 1
ATOM 2462 C C . TYR A 1 337 ? -1.058 -9.550 9.016 1.00 97.62 337 TYR A C 1
ATOM 2464 O O . TYR A 1 337 ? -1.459 -9.343 7.868 1.00 97.62 337 TYR A O 1
ATOM 2472 N N . TYR A 1 338 ? 0.238 -9.524 9.327 1.00 96.44 338 TYR A N 1
ATOM 2473 C CA . TYR A 1 338 ? 1.295 -9.254 8.347 1.00 96.44 338 TYR A CA 1
ATOM 2474 C C . TYR A 1 338 ? 2.456 -10.246 8.478 1.00 96.44 338 TYR A C 1
ATOM 2476 O O . TYR A 1 338 ? 2.846 -10.620 9.577 1.00 96.44 338 TYR A O 1
ATOM 2484 N N . ASN A 1 339 ? 3.066 -10.637 7.362 1.00 95.38 339 ASN A N 1
ATOM 2485 C CA . ASN A 1 339 ? 4.211 -11.540 7.331 1.00 95.38 339 ASN A CA 1
ATOM 2486 C C . ASN A 1 339 ? 5.537 -10.769 7.181 1.00 95.38 339 ASN A C 1
ATOM 2488 O O . ASN A 1 339 ? 5.892 -10.356 6.073 1.00 95.38 339 ASN A O 1
ATOM 2492 N N . PRO A 1 340 ? 6.343 -10.615 8.249 1.00 93.75 340 PRO A N 1
ATOM 2493 C CA . PRO A 1 340 ? 7.611 -9.889 8.169 1.00 93.75 340 PRO A CA 1
ATOM 2494 C C . PRO A 1 340 ? 8.651 -10.555 7.250 1.00 93.75 340 PRO A C 1
ATOM 2496 O O . PRO A 1 340 ? 9.545 -9.871 6.750 1.00 93.75 340 PRO A O 1
ATOM 2499 N N . ALA A 1 341 ? 8.550 -11.865 7.003 1.00 92.62 341 ALA A N 1
ATOM 2500 C CA . ALA A 1 341 ? 9.476 -12.613 6.153 1.00 92.62 341 ALA A CA 1
ATOM 2501 C C . ALA A 1 341 ? 9.149 -12.506 4.651 1.00 92.62 341 ALA A C 1
ATOM 2503 O O . ALA A 1 341 ? 10.043 -12.674 3.823 1.00 92.62 341 ALA A O 1
ATOM 2504 N N . ALA A 1 342 ? 7.903 -12.183 4.286 1.00 90.94 342 ALA A N 1
ATOM 2505 C CA . ALA A 1 342 ? 7.460 -12.078 2.890 1.00 90.94 342 ALA A CA 1
ATOM 2506 C C . ALA A 1 342 ? 7.778 -10.716 2.230 1.00 90.94 342 ALA A C 1
ATOM 2508 O O . ALA A 1 342 ? 7.438 -10.476 1.068 1.00 90.94 342 ALA A O 1
ATOM 2509 N N . GLY A 1 343 ? 8.447 -9.803 2.943 1.00 90.00 343 GLY A N 1
ATOM 2510 C CA . GLY A 1 343 ? 8.779 -8.475 2.426 1.00 90.00 343 GLY A CA 1
ATOM 2511 C C . GLY A 1 343 ? 7.521 -7.677 2.077 1.00 90.00 343 GLY A C 1
ATOM 2512 O O . GLY A 1 343 ? 6.560 -7.667 2.839 1.00 90.00 343 GLY A O 1
ATOM 2513 N N . LEU A 1 344 ? 7.505 -7.021 0.913 1.00 89.00 344 LEU A N 1
ATOM 2514 C CA . LEU A 1 344 ? 6.349 -6.231 0.471 1.00 89.00 344 LEU A CA 1
ATOM 2515 C C . LEU A 1 344 ? 5.058 -7.059 0.372 1.00 89.00 344 LEU A C 1
ATOM 2517 O O . LEU A 1 344 ? 3.994 -6.532 0.676 1.00 89.00 344 LEU A O 1
ATOM 2521 N N . GLN A 1 345 ? 5.149 -8.337 -0.014 1.00 90.06 345 GLN A N 1
ATOM 2522 C CA . GLN A 1 345 ? 3.985 -9.230 -0.135 1.00 90.06 345 GLN A CA 1
ATOM 2523 C C . GLN A 1 345 ? 3.402 -9.622 1.222 1.00 90.06 345 GLN A C 1
ATOM 2525 O O . GLN A 1 345 ? 2.288 -10.120 1.301 1.00 90.06 345 GLN A O 1
ATOM 2530 N N . GLY A 1 346 ? 4.144 -9.383 2.302 1.00 92.88 346 GLY A N 1
ATOM 2531 C CA . GLY A 1 346 ? 3.714 -9.687 3.654 1.00 92.88 346 GLY A CA 1
ATOM 2532 C C . GLY A 1 346 ? 2.721 -8.700 4.248 1.00 92.88 346 GLY A C 1
ATOM 2533 O O . GLY A 1 346 ? 2.425 -8.819 5.428 1.00 92.88 346 GLY A O 1
ATOM 2534 N N . ARG A 1 347 ? 2.219 -7.719 3.496 1.00 94.00 347 ARG A N 1
ATOM 2535 C CA . ARG A 1 347 ? 1.204 -6.771 3.972 1.00 94.00 347 ARG A CA 1
ATOM 2536 C C . ARG A 1 347 ? 0.011 -6.722 3.015 1.00 94.00 347 ARG A C 1
ATOM 2538 O O . ARG A 1 347 ? 0.211 -6.863 1.807 1.00 94.00 347 ARG A O 1
ATOM 2545 N N . PRO A 1 348 ? -1.204 -6.448 3.515 1.00 93.56 348 PRO A N 1
ATOM 2546 C CA . PRO A 1 348 ? -2.313 -6.093 2.639 1.00 93.56 348 PRO A CA 1
ATOM 2547 C C . PRO A 1 348 ? -2.036 -4.756 1.929 1.00 93.56 348 PRO A C 1
ATOM 2549 O O . PRO A 1 348 ? -1.435 -3.840 2.508 1.00 93.56 348 PRO A O 1
ATOM 2552 N N . SER A 1 349 ? -2.467 -4.645 0.668 1.00 91.25 349 SER A N 1
ATOM 2553 C CA . SER A 1 349 ? -2.523 -3.354 -0.038 1.00 91.25 349 SER A CA 1
ATOM 2554 C C . SER A 1 349 ? -3.585 -2.438 0.561 1.00 91.25 349 SER A C 1
ATOM 2556 O O . SER A 1 349 ? -4.511 -2.897 1.233 1.00 91.25 349 SER A O 1
ATOM 2558 N N . SER A 1 350 ? -3.486 -1.141 0.277 1.00 90.75 350 SER A N 1
ATOM 2559 C CA . SER A 1 350 ? -4.526 -0.183 0.658 1.00 90.75 350 SER A CA 1
ATOM 2560 C C . SER A 1 350 ? -5.876 -0.537 0.040 1.00 90.75 350 SER A C 1
ATOM 2562 O O . SER A 1 350 ? -6.882 -0.505 0.738 1.00 90.75 350 SER A O 1
ATOM 2564 N N . LEU A 1 351 ? -5.890 -0.983 -1.220 1.00 86.88 351 LEU A N 1
ATOM 2565 C CA . LEU A 1 351 ? -7.100 -1.434 -1.905 1.00 86.88 351 LEU A CA 1
ATOM 2566 C C . LEU A 1 351 ? -7.727 -2.656 -1.226 1.00 86.88 351 LEU A C 1
ATOM 2568 O O . LEU A 1 351 ? -8.944 -2.704 -1.053 1.00 86.88 351 LEU A O 1
ATOM 2572 N N . ALA A 1 352 ? -6.912 -3.631 -0.810 1.00 90.25 352 ALA A N 1
ATOM 2573 C CA . ALA A 1 352 ? -7.407 -4.777 -0.054 1.00 90.25 352 ALA A CA 1
ATOM 2574 C C . ALA A 1 352 ? -8.058 -4.331 1.265 1.00 90.25 352 ALA A C 1
ATOM 2576 O O . ALA A 1 352 ? -9.122 -4.836 1.616 1.00 90.25 352 ALA A O 1
ATOM 2577 N N . VAL A 1 353 ? -7.454 -3.364 1.967 1.00 94.25 353 VAL A N 1
ATOM 2578 C CA . VAL A 1 353 ? -8.006 -2.787 3.204 1.00 94.25 353 VAL A CA 1
ATOM 2579 C C . VAL A 1 353 ? -9.326 -2.061 2.930 1.00 94.25 353 VAL A C 1
ATOM 2581 O O . VAL A 1 353 ? -10.297 -2.305 3.640 1.00 94.25 353 VAL A O 1
ATOM 2584 N N . THR A 1 354 ? -9.389 -1.215 1.897 1.00 92.44 354 THR A N 1
ATOM 2585 C CA . THR A 1 354 ? -10.607 -0.493 1.496 1.00 92.44 354 THR A CA 1
ATOM 2586 C C . THR A 1 354 ? -11.753 -1.460 1.226 1.00 92.44 354 THR A C 1
ATOM 2588 O O . THR A 1 354 ? -12.778 -1.383 1.896 1.00 92.44 354 THR A O 1
ATOM 2591 N N . ARG A 1 355 ? -11.547 -2.442 0.339 1.00 90.88 355 ARG A N 1
ATOM 2592 C CA . ARG A 1 355 ? -12.573 -3.440 -0.007 1.00 90.88 355 ARG A CA 1
ATOM 2593 C C . ARG A 1 355 ? -13.014 -4.263 1.197 1.00 90.88 355 ARG A C 1
ATOM 2595 O O . ARG A 1 355 ? -14.193 -4.567 1.350 1.00 90.88 355 ARG A O 1
ATOM 2602 N N . TYR A 1 356 ? -12.064 -4.642 2.051 1.00 95.12 356 TYR A N 1
ATOM 2603 C CA . TYR A 1 356 ? -12.372 -5.378 3.270 1.00 95.12 356 TYR A CA 1
ATOM 2604 C C . TYR A 1 356 ? -13.285 -4.562 4.193 1.00 95.12 356 TYR A C 1
ATOM 2606 O O . TYR A 1 356 ? -14.274 -5.090 4.694 1.00 95.12 356 TYR A O 1
ATOM 2614 N N . LEU A 1 357 ? -12.983 -3.277 4.394 1.00 95.50 357 LEU A N 1
ATOM 2615 C CA . LEU A 1 357 ? -13.789 -2.389 5.229 1.00 95.50 357 LEU A CA 1
ATOM 2616 C C . LEU A 1 357 ? -15.164 -2.109 4.615 1.00 95.50 357 LEU A C 1
ATOM 2618 O O . LEU A 1 357 ? -16.148 -2.187 5.336 1.00 95.50 357 LEU A O 1
ATOM 2622 N N . GLU A 1 358 ? -15.255 -1.868 3.308 1.00 93.06 358 GLU A N 1
ATOM 2623 C CA . GLU A 1 358 ? -16.537 -1.694 2.604 1.00 93.06 358 GLU A CA 1
ATOM 2624 C C . GLU A 1 358 ? -17.437 -2.933 2.702 1.00 93.06 358 GLU A C 1
ATOM 2626 O O . GLU A 1 358 ? -18.655 -2.808 2.784 1.00 93.06 358 GLU A O 1
ATOM 2631 N N . GLY A 1 359 ? -16.852 -4.135 2.712 1.00 91.88 359 GLY A N 1
ATOM 2632 C CA . GLY A 1 359 ? -17.602 -5.381 2.880 1.00 91.88 359 GLY A CA 1
ATOM 2633 C C . GLY A 1 359 ? -17.941 -5.734 4.334 1.00 91.88 359 GLY A C 1
ATOM 2634 O O . GLY A 1 359 ? -18.884 -6.490 4.571 1.00 91.88 359 GLY A O 1
ATOM 2635 N N . ALA A 1 360 ? -17.169 -5.240 5.306 1.00 89.94 360 ALA A N 1
ATOM 2636 C CA . ALA A 1 360 ? -17.294 -5.609 6.720 1.00 89.94 360 ALA A CA 1
ATOM 2637 C C . ALA A 1 360 ? -18.101 -4.609 7.569 1.00 89.94 360 ALA A C 1
ATOM 2639 O O . ALA A 1 360 ? -18.564 -4.970 8.657 1.00 89.94 360 ALA A O 1
ATOM 2640 N N . LEU A 1 361 ? -18.234 -3.361 7.114 1.00 86.69 361 LEU A N 1
ATOM 2641 C CA . LEU A 1 361 ? -18.894 -2.257 7.818 1.00 86.69 361 LEU A CA 1
ATOM 2642 C C . LEU A 1 361 ? -20.338 -2.050 7.340 1.00 86.69 361 LEU A C 1
ATOM 2644 O O . LEU A 1 361 ? -21.226 -1.935 8.220 1.00 86.69 361 LEU A O 1
#

Nearest PDB structures (foldseek):
  3r05-assembly2_B  TM=2.657E-01  e=1.137E+00  Bos taurus
  3asi-assembly1_A  TM=2.440E-01  e=1.819E+00  Bos taurus
  3qcw-assembly2_B  TM=2.705E-01  e=3.276E+00  Bos taurus

Foldseek 3Di:
DDDDDDDDDDDDDDDDDDPPPPPPDPPDPDDDDDDPDDDDDDDDDDDDDDDDDDDDDDDDDDDDDDDDDDDDDDDDDDDDDDDDDDDDDDDDDDDDDDDPDDDDPPDPVCVVPPPPPPDLP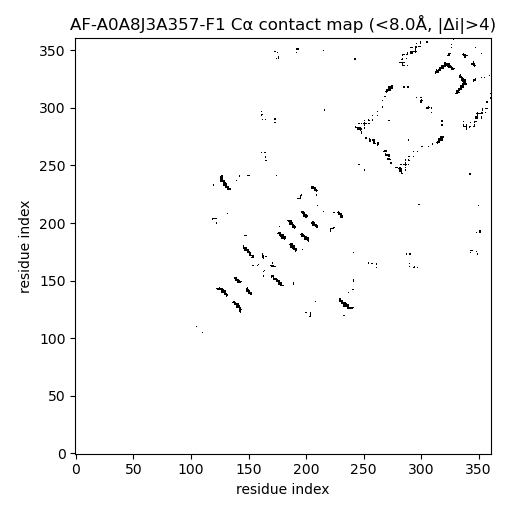PLQDQFWFKKQFPVDRWIWIWHDDDQKIWIWTWDDPDDPALQCQLDPPDRGTATFIWGWDADPQRKTFTAGPLQATAKIAHPSNKIWGQADPPDPPDDPDNPDNPPDTTTMDTPGTDDDHPFQDFDDVVLLVSSQVSLQVSCCVPLVAGAHEEEDDDDDTGCRQSSSQSSQLSNLLVVLSVDVVSSVCLRVQARYEYEYEDPAFDWDGDRNYIYTYFHPVVGSNRHDGSVSNNVVSVVPD

Mean predicted aligned error: 17.67 Å

Sequence (361 aa):
MKTGLKNLAQHAPAGGIPRAAIACLRALAASALALSAGFVLPAIAQVTGEPAIEVDQPAPLPQAPVVGQDGTGEEEGNVEDTSGQDAPATSSLFGVPAIQEEARPLDPFAAMLTQRGPSAIRLSSRTPQLYKTTEGDETFVFQTDGSYGFIRFPCDGGEETLECSLLSGRRAEEILILDATRSPRGDVTYTDQSGAAVLRVTSNGGATLFAPEDGFAGYEDDSIVPLGGRAVLPVGKVGGTLKSPPMAYEIAAQRMRRASEVIEQRHGFYITFMAPGTYAGNQAVLADAVLTTAKGIDHVAADPLGARIVAERLAVVEFVPDAEPSMKLQDGALTVYYNPAAGLQGRPSSLAVTRYLEGAL

Solvent-accessible surface area (backbone atoms only — not comparable to full-atom values): 23051 Å² total; per-residue (Å²): 139,83,88,82,92,80,89,88,78,88,89,79,85,89,76,88,78,78,99,80,82,89,83,85,87,85,85,86,86,84,87,86,82,88,86,92,72,85,84,80,80,82,87,75,77,90,80,90,74,88,79,83,89,81,88,85,76,81,78,85,77,84,83,76,83,86,79,85,80,88,80,90,76,88,79,91,81,85,90,78,90,82,82,87,84,81,86,81,90,80,90,79,92,75,88,80,80,82,78,83,77,77,83,69,84,76,56,79,62,55,68,76,71,71,60,82,58,100,66,63,56,60,77,77,35,72,53,26,29,32,32,31,38,76,89,51,89,54,48,32,37,41,29,32,58,92,61,34,35,39,40,31,52,69,69,56,101,82,57,84,46,67,47,40,60,61,28,87,91,47,83,40,53,72,70,46,62,21,48,55,46,76,44,98,83,57,25,35,38,25,16,39,91,76,54,44,60,34,38,35,36,41,66,76,46,50,32,33,41,37,63,64,94,84,53,88,82,78,80,90,59,73,82,64,74,63,94,67,57,45,49,41,44,81,77,46,78,43,88,73,67,91,64,80,62,84,32,53,57,68,60,26,54,50,43,22,53,41,43,23,52,52,44,24,73,74,71,74,43,72,39,48,48,46,63,80,83,89,89,77,72,66,24,30,37,57,37,47,32,47,52,21,44,46,46,7,51,48,61,42,38,69,40,76,68,41,30,52,51,44,62,76,53,42,49,33,37,37,42,42,82,39,92,60,52,46,76,46,78,55,99,31,32,37,39,38,25,22,10,68,87,55,40,79,74,10,29,58,50,27,66,56,41,27,55,50,48,73,74,72,111

InterPro domains:
  IPR032591 Protein of unknown function DUF4908 [PF16252] (168-353)

pLDDT: mean 72.67, std 21.87, range [36.47, 98.69]

Secondary structure (DSSP, 8-state):
------------------S--SSSSSS-----------------------------PPPPPPPPP-----------------------------PPP----------TTHHHHS---TT---S--SS-EEEEESSSS-EEEEEEETTEEEEE----TT---HHHHHSTTS-----EEEEEEE-TTS-EEEE-TTS-EEEEE-TTS-EEE---TT-STT---TT---S--EEEEEEEE-SS-SSPPP--HHHHHHHHHHHHHHHHHHHS---EEE--S---S--HHHHHHHHHHHHHHHHHHTSHHHHHHHHHH--EEEEEE-SS-EEEEETTEEEEEE-GGGGGGGS--HHHHHHHHHHH-

Organism: NCBI:txid1566827